Protein AF-A0A0R3UHG2-F1 (afdb_monomer_lite)

InterPro domains:
  IPR033192 Outer dynein arm-docking complex subunit 3 [PTHR46518] (2-337)
  IPR049258 ODAD1, central coiled coil region [PF21773] (57-318)

Secondary structure (DSSP, 8-state):
-HHHHHHHHHHHHHHHHHHHHHHHHHHHHHHHHHHHHHHHHT--SS-HHHHHHHHHHHHHHHHHHHHHHHHHHHHHHHHHHHHHHHHHHHHHHHHHHHHHHHHHHHHHHHHHHHHHHHHHHHHHHHHHHHHHHHHHHHHHHHHHHHHHHHHHHHHHHHHHHHHTS---------------------SSHHHHHHHHHHHHHHHHHH---SHHHHHHHHHHHHHHHHHHHHHHHHHHHHHHHHHHHHHHHHHHHHHHHHHHHHHHHHHHHHHHHHHHHHHHHHHHHHHHHHHHHHHHHHHHHHHHHHHHHHHHHTSTTS-HHHHHHHHHHHTTTTTS-HHHHHHHHHHHHHHHHHHHTT--HHHHHHHHHHHT--

Structure (mmCIF, N/CA/C/O backbone):
data_AF-A0A0R3UHG2-F1
#
_entry.id   AF-A0A0R3UHG2-F1
#
loop_
_atom_site.group_PDB
_atom_site.id
_atom_site.type_symbol
_atom_site.label_atom_id
_atom_site.label_alt_id
_atom_site.label_comp_id
_atom_site.label_asym_id
_atom_site.label_entity_id
_atom_site.label_seq_id
_atom_site.pdbx_PDB_ins_code
_atom_site.Cartn_x
_atom_site.Cartn_y
_atom_site.Cartn_z
_atom_site.occupancy
_atom_site.B_iso_or_equiv
_atom_site.auth_seq_id
_atom_site.auth_comp_id
_atom_site.auth_asym_id
_atom_site.auth_atom_id
_atom_site.pdbx_PDB_model_num
ATOM 1 N N . MET A 1 1 ? -11.718 -67.888 94.967 1.00 55.72 1 MET A N 1
ATOM 2 C CA . MET A 1 1 ? -12.356 -67.115 93.880 1.00 55.72 1 MET A CA 1
ATOM 3 C C . MET A 1 1 ? -13.149 -65.914 94.404 1.00 55.72 1 MET A C 1
ATOM 5 O O . MET A 1 1 ? -13.134 -64.895 93.733 1.00 55.72 1 MET A O 1
ATOM 9 N N . ASP A 1 2 ? -13.743 -65.961 95.603 1.00 63.62 2 ASP A N 1
ATOM 10 C CA . ASP A 1 2 ? -14.631 -64.885 96.098 1.00 63.62 2 ASP A CA 1
ATOM 11 C C . ASP A 1 2 ? -13.966 -63.542 96.453 1.00 63.62 2 ASP A C 1
ATOM 13 O O . ASP A 1 2 ? -14.591 -62.491 96.314 1.00 63.62 2 ASP A O 1
ATOM 17 N N . TYR A 1 3 ? -12.693 -63.532 96.864 1.00 70.12 3 TYR A N 1
ATOM 18 C CA . TYR A 1 3 ? -12.012 -62.285 97.247 1.00 70.12 3 TYR A CA 1
ATOM 19 C C . TYR A 1 3 ? -11.745 -61.358 96.047 1.00 70.12 3 TYR A C 1
ATOM 21 O O . TYR A 1 3 ? -11.903 -60.143 96.143 1.00 70.12 3 TYR A O 1
ATOM 29 N N . ASP A 1 4 ? -11.412 -61.938 94.891 1.00 71.31 4 ASP A N 1
ATOM 30 C CA . ASP A 1 4 ? -11.099 -61.190 93.667 1.00 71.31 4 ASP A CA 1
ATOM 31 C C . ASP A 1 4 ? -12.368 -60.603 93.019 1.00 71.31 4 ASP A C 1
ATOM 33 O O . ASP A 1 4 ? -12.356 -59.503 92.466 1.00 71.31 4 ASP A O 1
ATOM 37 N N . VAL A 1 5 ? -13.502 -61.300 93.166 1.00 75.62 5 VAL A N 1
ATOM 38 C CA . VAL A 1 5 ? -14.825 -60.814 92.740 1.00 75.62 5 VAL A CA 1
ATOM 39 C C . VAL A 1 5 ? -15.291 -59.662 93.633 1.00 75.62 5 VAL A C 1
ATOM 41 O O . VAL A 1 5 ? -15.727 -58.637 93.118 1.00 75.62 5 VAL A O 1
ATOM 44 N N . SER A 1 6 ? -15.134 -59.783 94.956 1.00 78.25 6 SER A N 1
ATOM 45 C CA . SER A 1 6 ? -15.488 -58.719 95.908 1.00 78.25 6 SER A CA 1
ATOM 46 C C . SER A 1 6 ? -14.630 -57.458 95.724 1.00 78.25 6 SER A C 1
ATOM 48 O O . SER A 1 6 ? -15.152 -56.343 95.694 1.00 78.25 6 SER A O 1
ATOM 50 N N . SER A 1 7 ? -13.322 -57.621 95.494 1.00 80.25 7 SER A N 1
ATOM 51 C CA . SER A 1 7 ? -12.416 -56.503 95.199 1.00 80.25 7 SER A CA 1
ATOM 52 C C . SER A 1 7 ? -12.810 -55.764 93.912 1.00 80.25 7 SER A C 1
ATOM 54 O O . SER A 1 7 ? -12.915 -54.535 93.912 1.00 80.25 7 SER A O 1
ATOM 56 N N . LYS A 1 8 ? -13.125 -56.497 92.834 1.00 83.81 8 LYS A N 1
ATOM 57 C CA . LYS A 1 8 ? -13.603 -55.904 91.573 1.00 83.81 8 LYS A CA 1
ATOM 58 C C . LYS A 1 8 ? -14.973 -55.240 91.715 1.00 83.81 8 LYS A C 1
ATOM 60 O O . LYS A 1 8 ? -15.194 -54.194 91.110 1.00 83.81 8 LYS A O 1
ATOM 65 N N . GLN A 1 9 ? -15.867 -55.798 92.531 1.00 85.19 9 GLN A N 1
ATOM 66 C CA . GLN A 1 9 ? -17.183 -55.217 92.807 1.00 85.19 9 GLN A CA 1
ATOM 67 C C . GLN A 1 9 ? -17.065 -53.883 93.559 1.00 85.19 9 GLN A C 1
ATOM 69 O O . GLN A 1 9 ? -17.739 -52.917 93.204 1.00 85.19 9 GLN A O 1
ATOM 74 N N . ASN A 1 10 ? -16.176 -53.806 94.553 1.00 84.62 10 ASN A N 1
ATOM 75 C CA . ASN A 1 10 ? -15.907 -52.565 95.279 1.00 84.62 10 ASN A CA 1
ATOM 76 C C . ASN A 1 10 ? -15.264 -51.514 94.368 1.00 84.62 10 ASN A C 1
ATOM 78 O O . ASN A 1 10 ? -15.760 -50.393 94.306 1.00 84.62 10 ASN A O 1
ATOM 82 N N . ALA A 1 11 ? -14.268 -51.895 93.560 1.00 86.25 11 ALA A N 1
ATOM 83 C CA . ALA A 1 11 ? -13.663 -50.993 92.579 1.00 86.25 11 ALA A CA 1
ATOM 84 C C . ALA A 1 11 ? -14.688 -50.460 91.556 1.00 86.25 11 ALA A C 1
ATOM 86 O O . ALA A 1 11 ? -14.638 -49.295 91.158 1.00 86.25 11 ALA A O 1
ATOM 87 N N . LEU A 1 12 ? -15.649 -51.294 91.145 1.00 88.50 12 LEU A N 1
ATOM 88 C CA . LEU A 1 12 ? -16.723 -50.900 90.236 1.00 88.50 12 LEU A CA 1
ATOM 89 C C . LEU A 1 12 ? -17.733 -49.954 90.903 1.00 88.50 12 LEU A C 1
ATOM 91 O O . LEU A 1 12 ? -18.200 -49.011 90.262 1.00 88.50 12 LEU A O 1
ATOM 95 N N . ASN A 1 13 ? -18.045 -50.159 92.183 1.00 88.75 13 ASN A N 1
ATOM 96 C CA . ASN A 1 13 ? -18.892 -49.247 92.954 1.00 88.75 13 ASN A CA 1
ATOM 97 C C . ASN A 1 13 ? -18.210 -47.891 93.195 1.00 88.75 13 ASN A C 1
ATOM 99 O O . ASN A 1 13 ? -18.860 -46.857 93.036 1.00 88.75 13 ASN A O 1
ATOM 103 N N . ASP A 1 14 ? -16.905 -47.875 93.471 1.00 90.88 14 ASP A N 1
ATOM 104 C CA . ASP A 1 14 ? -16.125 -46.640 93.608 1.00 90.88 14 ASP A CA 1
ATOM 105 C C . ASP A 1 14 ? -16.079 -45.856 92.289 1.00 90.88 14 ASP A C 1
ATOM 107 O O . ASP A 1 14 ? -16.274 -44.637 92.267 1.00 90.88 14 ASP A O 1
ATOM 111 N N . LEU A 1 15 ? -15.906 -46.557 91.161 1.00 89.31 15 LEU A N 1
ATOM 112 C CA . LEU A 1 15 ? -15.985 -45.966 89.823 1.00 89.31 15 LEU A CA 1
ATOM 113 C C . LEU A 1 15 ? -17.373 -45.390 89.525 1.00 89.31 15 LEU A C 1
ATOM 115 O O . LEU A 1 15 ? -17.466 -44.299 88.961 1.00 89.31 15 LEU A O 1
ATOM 119 N N . ARG A 1 16 ? -18.452 -46.080 89.914 1.00 90.62 16 ARG A N 1
ATOM 120 C CA . ARG A 1 16 ? -19.826 -45.570 89.763 1.00 90.62 16 ARG A CA 1
ATOM 121 C C . ARG A 1 16 ? -20.044 -44.302 90.579 1.00 90.62 16 ARG A C 1
ATOM 123 O O . ARG A 1 16 ? -20.484 -43.301 90.023 1.00 90.62 16 ARG A O 1
ATOM 130 N N . HIS A 1 17 ? -19.643 -44.304 91.846 1.00 91.31 17 HIS A N 1
ATOM 131 C CA . HIS A 1 17 ? -19.754 -43.131 92.708 1.00 91.31 17 HIS A CA 1
ATOM 132 C C . HIS A 1 17 ? -18.934 -41.941 92.174 1.00 91.31 17 HIS A C 1
ATOM 134 O O . HIS A 1 17 ? -19.402 -40.800 92.171 1.00 91.31 17 HIS A O 1
ATOM 140 N N . LEU A 1 18 ? -17.728 -42.194 91.651 1.00 92.50 18 LEU A N 1
ATOM 141 C CA . LEU A 1 18 ? -16.905 -41.158 91.026 1.00 92.50 18 LEU A CA 1
ATOM 142 C C . LEU A 1 18 ? -17.557 -40.593 89.756 1.00 92.50 18 LEU A C 1
ATOM 144 O O . LEU A 1 18 ? -17.515 -39.380 89.533 1.00 92.50 18 LEU A O 1
ATOM 148 N N . THR A 1 19 ? -18.163 -41.450 88.934 1.00 90.88 19 THR A N 1
ATOM 149 C CA . THR A 1 19 ? -18.920 -41.036 87.745 1.00 90.88 19 THR A CA 1
ATOM 150 C C . THR A 1 19 ? -20.129 -40.188 88.130 1.00 90.88 19 THR A C 1
ATOM 152 O O . THR A 1 19 ? -20.309 -39.117 87.555 1.00 90.88 19 THR A O 1
ATOM 155 N N . ASP A 1 20 ? -20.884 -40.573 89.157 1.00 93.69 20 ASP A N 1
ATOM 156 C CA . ASP A 1 20 ? -22.046 -39.814 89.631 1.00 93.69 20 ASP A CA 1
ATOM 157 C C . ASP A 1 20 ? -21.656 -38.424 90.152 1.00 93.69 20 ASP A C 1
ATOM 159 O O . ASP A 1 20 ? -22.327 -37.429 89.867 1.00 93.69 20 ASP A O 1
ATOM 163 N N . ILE A 1 21 ? -20.529 -38.316 90.865 1.00 93.88 21 ILE A N 1
ATOM 164 C CA . ILE A 1 21 ? -19.989 -37.017 91.294 1.00 93.88 21 ILE A CA 1
ATOM 165 C C . ILE A 1 21 ? -19.600 -36.162 90.084 1.00 93.88 21 ILE A C 1
ATOM 167 O O . ILE A 1 21 ? -19.868 -34.958 90.067 1.00 93.88 21 ILE A O 1
ATOM 171 N N . LYS A 1 22 ? -18.956 -36.756 89.074 1.00 92.25 22 LYS A N 1
ATOM 172 C CA . LYS A 1 22 ? -18.565 -36.033 87.856 1.00 92.25 22 LYS A CA 1
ATOM 173 C C . LYS A 1 22 ? -19.784 -35.561 87.066 1.00 92.25 22 LYS A C 1
ATOM 175 O O . LYS A 1 22 ? -19.780 -34.419 86.620 1.00 92.25 22 LYS A O 1
ATOM 180 N N . LEU A 1 23 ? -20.828 -36.381 86.959 1.00 92.56 23 LEU A N 1
ATOM 181 C CA . LEU A 1 23 ? -22.081 -36.017 86.295 1.00 92.56 23 LEU A CA 1
ATOM 182 C C . LEU A 1 23 ? -22.788 -34.860 87.006 1.00 92.56 23 LEU A C 1
ATOM 184 O O . LEU A 1 23 ? -23.201 -33.909 86.347 1.00 92.56 23 LEU A O 1
ATOM 188 N N . LYS A 1 24 ? -22.847 -34.875 88.344 1.00 93.00 24 LYS A N 1
ATOM 189 C CA . LYS A 1 24 ? -23.394 -33.748 89.121 1.00 93.00 24 LYS A CA 1
ATOM 190 C C . LYS A 1 24 ? -22.609 -32.456 88.893 1.00 93.00 24 LYS A C 1
ATOM 192 O O . LYS A 1 24 ? -23.202 -31.419 88.619 1.00 93.00 24 LYS A O 1
ATOM 197 N N . LYS A 1 25 ? -21.273 -32.520 88.925 1.00 93.56 25 LYS A N 1
ATOM 198 C CA . LYS A 1 25 ? -20.421 -31.352 88.639 1.00 93.56 25 LYS A CA 1
ATOM 199 C C . LYS A 1 25 ? -20.607 -30.825 87.216 1.00 93.56 25 LYS A C 1
ATOM 201 O O . LYS A 1 25 ? -20.550 -29.617 87.010 1.00 93.56 25 LYS A O 1
ATOM 206 N N . LEU A 1 26 ? -20.810 -31.712 86.245 1.00 92.94 26 LEU A N 1
ATOM 207 C CA . LEU A 1 26 ? -21.037 -31.336 84.852 1.00 92.94 26 LEU A CA 1
ATOM 208 C C . LEU A 1 26 ? -22.383 -30.613 84.702 1.00 92.94 26 LEU A C 1
ATOM 210 O O . LEU A 1 26 ? -22.419 -29.529 84.125 1.00 92.94 26 LEU A O 1
ATOM 214 N N . ALA A 1 27 ? -23.444 -31.133 85.325 1.00 93.62 27 ALA A N 1
ATOM 215 C CA . ALA A 1 27 ? -24.754 -30.483 85.354 1.00 93.62 27 ALA A CA 1
ATOM 216 C C . ALA A 1 27 ? -24.703 -29.080 85.996 1.00 93.62 27 ALA A C 1
ATOM 218 O O . ALA A 1 27 ? -25.261 -28.130 85.445 1.00 93.62 27 ALA A O 1
ATOM 219 N N . ASP A 1 28 ? -23.971 -28.916 87.103 1.00 93.94 28 ASP A N 1
ATOM 220 C CA . ASP A 1 28 ? -23.788 -27.610 87.755 1.00 93.94 28 ASP A CA 1
ATOM 221 C C . ASP A 1 28 ? -23.055 -26.602 86.852 1.00 93.94 28 ASP A C 1
ATOM 223 O O . ASP A 1 28 ? -23.377 -25.410 86.832 1.00 93.94 28 ASP A O 1
ATOM 227 N N . VAL A 1 29 ? -22.044 -27.056 86.103 1.00 93.06 29 VAL A N 1
ATOM 228 C CA . VAL A 1 29 ? -21.303 -26.207 85.157 1.00 93.06 29 VAL A CA 1
ATOM 229 C C . VAL A 1 29 ? -22.188 -25.816 83.976 1.00 93.06 29 VAL A C 1
ATOM 231 O O . VAL A 1 29 ? -22.225 -24.643 83.610 1.00 93.06 29 VAL A O 1
ATOM 234 N N . GLU A 1 30 ? -22.954 -26.751 83.420 1.00 92.31 30 GLU A N 1
ATOM 235 C CA . GLU A 1 30 ? -23.905 -26.461 82.344 1.00 92.31 30 GLU A CA 1
ATOM 236 C C . GLU A 1 30 ? -24.997 -25.479 82.773 1.00 92.31 30 GLU A C 1
ATOM 238 O O . GLU A 1 30 ? -25.399 -24.620 81.985 1.00 92.31 30 GLU A O 1
ATOM 243 N N . GLN A 1 31 ? -25.468 -25.567 84.020 1.00 91.94 31 GLN A N 1
ATOM 244 C CA . GLN A 1 31 ? -26.430 -24.616 84.567 1.00 91.94 31 GLN A CA 1
ATOM 245 C C . GLN A 1 31 ? -25.819 -23.216 84.702 1.00 91.94 31 GLN A C 1
ATOM 247 O O . GLN A 1 31 ? -26.466 -22.229 84.357 1.00 91.94 31 GLN A O 1
ATOM 252 N N . LYS A 1 32 ? -24.559 -23.113 85.146 1.00 90.62 32 LYS A N 1
ATOM 253 C CA . LYS A 1 32 ? -23.839 -21.830 85.214 1.00 90.62 32 LYS A CA 1
ATOM 254 C C . LYS A 1 32 ? -23.616 -21.226 83.829 1.00 90.62 32 LYS A C 1
ATOM 256 O O . LYS A 1 32 ? -23.806 -20.026 83.667 1.00 90.62 32 LYS A O 1
ATOM 261 N N . ILE A 1 33 ? -23.262 -22.042 82.834 1.00 86.56 33 ILE A N 1
ATOM 262 C CA . ILE A 1 33 ? -23.102 -21.591 81.444 1.00 86.56 33 ILE A CA 1
ATOM 263 C C . ILE A 1 33 ? -24.433 -21.071 80.897 1.00 86.56 33 ILE A C 1
ATOM 265 O O . ILE A 1 33 ? -24.464 -19.981 80.330 1.00 86.56 33 ILE A O 1
ATOM 269 N N . ARG A 1 34 ? -25.537 -21.798 81.115 1.00 86.81 34 ARG A N 1
ATOM 270 C CA . ARG A 1 34 ? -26.880 -21.339 80.726 1.00 86.81 34 ARG A CA 1
ATOM 271 C C . ARG A 1 34 ? -27.254 -20.025 81.405 1.00 86.81 34 ARG A C 1
ATOM 273 O O . ARG A 1 34 ? -27.614 -19.083 80.717 1.00 86.81 34 ARG A O 1
ATOM 280 N N . ALA A 1 35 ? -27.039 -19.905 82.713 1.00 84.62 35 ALA A N 1
ATOM 281 C CA . ALA A 1 35 ? -27.322 -18.670 83.442 1.00 84.62 35 ALA A CA 1
ATOM 282 C C . ALA A 1 35 ? -26.492 -17.466 82.955 1.00 84.62 35 ALA A C 1
ATOM 284 O O . ALA A 1 35 ? -26.979 -16.339 82.975 1.00 84.62 35 ALA A O 1
ATOM 285 N N . VAL A 1 36 ? -25.241 -17.674 82.527 1.00 81.75 36 VAL A N 1
ATOM 286 C CA . VAL A 1 36 ? -24.414 -16.611 81.927 1.00 81.75 36 VAL A CA 1
ATOM 287 C C . VAL A 1 36 ? -24.909 -16.255 80.527 1.00 81.75 36 VAL A C 1
ATOM 289 O O . VAL A 1 36 ? -24.967 -15.075 80.193 1.00 81.75 36 VAL A O 1
ATOM 292 N N . LYS A 1 37 ? -25.301 -17.250 79.731 1.00 79.88 37 LYS A N 1
ATOM 293 C CA . LYS A 1 37 ? -25.822 -17.043 78.380 1.00 79.88 37 LYS A CA 1
ATOM 294 C C . LYS A 1 37 ? -27.156 -16.294 78.393 1.00 79.88 37 LYS A C 1
ATOM 296 O O . LYS A 1 37 ? -27.274 -15.285 77.714 1.00 79.88 37 LYS A O 1
ATOM 301 N N . ASP A 1 38 ? -28.078 -16.675 79.273 1.00 78.06 38 ASP A N 1
ATOM 302 C CA . ASP A 1 38 ? -29.357 -15.979 79.461 1.00 78.06 38 ASP A CA 1
ATOM 303 C C . ASP A 1 38 ? -29.152 -14.535 79.960 1.00 78.06 38 ASP A C 1
ATOM 305 O O . ASP A 1 38 ? -29.891 -13.623 79.590 1.00 78.06 38 ASP A O 1
ATOM 309 N N . ARG A 1 39 ? -28.105 -14.293 80.765 1.00 72.00 39 ARG A N 1
ATOM 310 C CA . ARG A 1 39 ? -27.694 -12.935 81.159 1.00 72.00 39 ARG A CA 1
ATOM 311 C C . ARG A 1 39 ? -27.066 -12.141 80.015 1.00 72.00 39 ARG A C 1
ATOM 313 O O . ARG A 1 39 ? -27.173 -10.925 80.038 1.00 72.00 39 ARG A O 1
ATOM 320 N N . MET A 1 40 ? -26.397 -12.772 79.054 1.00 66.19 40 MET A N 1
ATOM 321 C CA . MET A 1 40 ? -25.847 -12.080 77.881 1.00 66.19 40 MET A CA 1
ATOM 322 C C . MET A 1 40 ? -26.926 -11.777 76.841 1.00 66.19 40 MET A C 1
ATOM 324 O O . MET A 1 40 ? -26.945 -10.679 76.296 1.00 66.19 40 MET A O 1
ATOM 328 N N . ASP A 1 41 ? -27.842 -12.716 76.611 1.00 66.06 41 ASP A N 1
ATOM 329 C CA . ASP A 1 41 ? -28.903 -12.590 75.609 1.00 66.06 41 ASP A CA 1
ATOM 330 C C . ASP A 1 41 ? -30.029 -11.634 76.068 1.00 66.06 41 ASP A C 1
ATOM 332 O O . ASP A 1 41 ? -30.750 -11.076 75.243 1.00 66.06 41 ASP A O 1
ATOM 336 N N . GLY A 1 42 ? -30.166 -11.394 77.382 1.00 57.25 42 GLY A N 1
ATOM 337 C CA . GLY A 1 42 ? -31.178 -10.504 77.972 1.00 57.25 42 GLY A CA 1
ATOM 338 C C . GLY A 1 42 ? -30.841 -9.005 77.998 1.00 57.25 42 GLY A C 1
ATOM 339 O O . GLY A 1 42 ? -31.716 -8.200 78.317 1.00 57.25 42 GLY A O 1
ATOM 340 N N . TYR A 1 43 ? -29.610 -8.603 77.664 1.00 57.44 43 TYR A N 1
ATOM 341 C CA . TYR A 1 43 ? -29.211 -7.194 77.588 1.00 57.44 43 TYR A CA 1
ATOM 342 C C . TYR A 1 43 ? -28.898 -6.819 76.139 1.00 57.44 43 TYR A C 1
ATOM 344 O O . TYR A 1 43 ? -27.842 -7.157 75.608 1.00 57.44 43 TYR A O 1
ATOM 352 N N . SER A 1 44 ? -29.784 -6.043 75.505 1.00 58.75 44 SER A N 1
ATOM 353 C CA . SER A 1 44 ? -29.371 -5.229 74.360 1.00 58.75 44 SER A CA 1
ATOM 354 C C . SER A 1 44 ? -28.289 -4.278 74.869 1.00 58.75 44 SER A C 1
ATOM 356 O O . SER A 1 44 ? -28.588 -3.353 75.619 1.00 58.75 44 SER A O 1
ATOM 358 N N . PHE A 1 45 ? -27.028 -4.539 74.516 1.00 60.97 45 PHE A N 1
ATOM 359 C CA . PHE A 1 45 ? -25.857 -3.766 74.958 1.00 60.97 45 PHE A CA 1
ATOM 360 C C . PHE A 1 45 ? -25.941 -2.270 74.616 1.00 60.97 45 PHE A C 1
ATOM 362 O O . PHE A 1 45 ? -25.175 -1.480 75.160 1.00 60.97 45 PHE A O 1
ATOM 369 N N . PHE A 1 46 ? -26.871 -1.897 73.734 1.00 66.31 46 PHE A N 1
ATOM 370 C CA . PHE A 1 46 ? -27.081 -0.542 73.258 1.00 66.31 46 PHE A CA 1
ATOM 371 C C . PHE A 1 46 ? -28.521 -0.084 73.484 1.00 66.31 46 PHE A C 1
ATOM 373 O O . PHE A 1 46 ? -29.484 -0.829 73.257 1.00 66.31 46 PHE A O 1
ATOM 380 N N . SER A 1 47 ? -28.653 1.173 73.898 1.00 79.56 47 SER A N 1
ATOM 381 C CA . SER A 1 47 ? -29.910 1.918 73.921 1.00 79.56 47 SER A CA 1
ATOM 382 C C . SER A 1 47 ? -30.472 2.076 72.497 1.00 79.56 47 SER A C 1
ATOM 384 O O . SER A 1 47 ? -29.696 2.190 71.547 1.00 79.56 47 SER A O 1
ATOM 386 N N . PRO A 1 48 ? -31.803 2.174 72.307 1.00 79.75 48 PRO A N 1
ATOM 387 C CA . PRO A 1 48 ? -32.404 2.444 70.997 1.00 79.75 48 PRO A CA 1
ATOM 388 C C . PRO A 1 48 ? -31.792 3.659 70.277 1.00 79.75 48 PRO A C 1
ATOM 390 O O . PRO A 1 48 ? -31.551 3.608 69.075 1.00 79.75 48 PRO A O 1
ATOM 393 N N . LYS A 1 49 ? -31.447 4.719 71.026 1.00 82.44 49 LYS A N 1
ATOM 394 C CA . LYS A 1 49 ? -30.759 5.904 70.482 1.00 82.44 49 LYS A CA 1
ATOM 395 C C . LYS A 1 49 ? -29.338 5.606 70.000 1.00 82.44 49 LYS A C 1
ATOM 397 O O . LYS A 1 49 ? -28.895 6.183 69.016 1.00 82.44 49 LYS A O 1
ATOM 402 N N . GLU A 1 50 ? -28.612 4.730 70.686 1.00 85.31 50 GLU A N 1
ATOM 403 C CA . GLU A 1 50 ? -27.257 4.334 70.281 1.00 85.31 50 GLU A CA 1
ATOM 404 C C . GLU A 1 50 ? -27.299 3.476 69.012 1.00 85.31 50 GLU A C 1
ATOM 406 O O . GLU A 1 50 ? -26.444 3.629 68.142 1.00 85.31 50 GLU A O 1
ATOM 411 N N . LEU A 1 51 ? -28.337 2.647 68.857 1.00 84.69 51 LEU A N 1
ATOM 412 C CA . LEU A 1 51 ? -28.571 1.878 67.636 1.00 84.69 51 LEU A CA 1
ATOM 413 C C . LEU A 1 51 ? -28.875 2.790 66.434 1.00 84.69 51 LEU A C 1
ATOM 415 O O . LEU A 1 51 ? -28.323 2.573 65.356 1.00 84.69 51 LEU A O 1
ATOM 419 N N . GLU A 1 52 ? -29.695 3.831 66.614 1.00 89.00 52 GLU A N 1
ATOM 420 C CA . GLU A 1 52 ? -29.965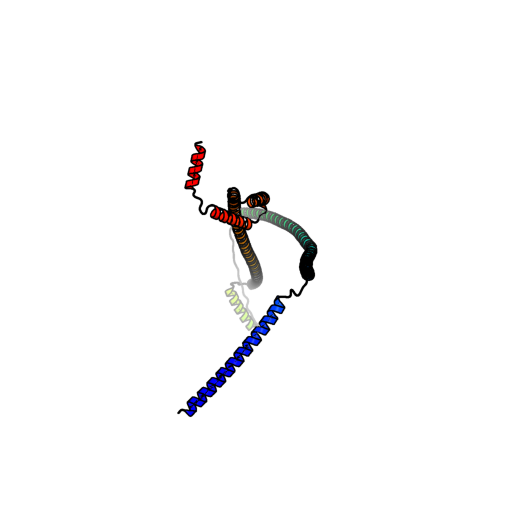 4.840 65.575 1.00 89.00 52 GLU A CA 1
ATOM 421 C C . GLU A 1 52 ? -28.693 5.594 65.165 1.00 89.00 52 GLU A C 1
ATOM 423 O O . GLU A 1 52 ? -28.416 5.747 63.974 1.00 89.00 52 GLU A O 1
ATOM 428 N N . VAL A 1 53 ? -27.877 6.015 66.137 1.00 90.50 53 VAL A N 1
ATOM 429 C CA . VAL A 1 53 ? -26.590 6.677 65.870 1.00 90.50 53 VAL A CA 1
ATOM 430 C C . VAL A 1 53 ? -25.637 5.737 65.128 1.00 90.50 53 VAL A C 1
ATOM 432 O O . VAL A 1 53 ? -24.999 6.155 64.164 1.00 90.50 53 VAL A O 1
ATOM 435 N N . MET A 1 54 ? -25.568 4.461 65.512 1.00 89.56 54 MET A N 1
ATOM 436 C CA . MET A 1 54 ? -24.728 3.466 64.840 1.00 89.56 54 MET A CA 1
ATOM 437 C C . MET A 1 54 ? -25.174 3.220 63.392 1.00 89.56 54 MET A C 1
ATOM 439 O O . MET A 1 54 ? -24.341 3.137 62.488 1.00 89.56 54 MET A O 1
ATOM 443 N N . GLN A 1 55 ? -26.484 3.141 63.147 1.00 91.81 55 GLN A N 1
ATOM 444 C CA . GLN A 1 55 ? -27.034 3.036 61.794 1.00 91.81 55 GLN A CA 1
ATOM 445 C C . GLN A 1 55 ? -26.717 4.286 60.968 1.00 91.81 55 GLN A C 1
ATOM 447 O O . GLN A 1 55 ? -26.294 4.164 59.818 1.00 91.81 55 GLN A O 1
ATOM 452 N N . PHE A 1 56 ? -26.851 5.475 61.558 1.00 94.94 56 PHE A N 1
ATOM 453 C CA . PHE A 1 56 ? -26.521 6.732 60.895 1.00 94.94 56 PHE A CA 1
ATOM 454 C C . PHE A 1 56 ? -25.033 6.812 60.524 1.00 94.94 56 PHE A C 1
ATOM 456 O O . PHE A 1 56 ? -24.713 7.096 59.368 1.00 94.94 56 PHE A O 1
ATOM 463 N N . ILE A 1 57 ? -24.128 6.465 61.445 1.00 95.00 57 ILE A N 1
ATOM 464 C CA . ILE A 1 57 ? -22.682 6.383 61.179 1.00 95.00 57 ILE A CA 1
ATOM 465 C C . ILE A 1 57 ? -22.413 5.423 60.019 1.00 95.00 57 ILE A C 1
ATOM 467 O O . ILE A 1 57 ? -21.775 5.816 59.046 1.00 95.00 57 ILE A O 1
ATOM 471 N N . ARG A 1 58 ? -23.000 4.220 60.039 1.00 96.38 58 ARG A N 1
ATOM 472 C CA . ARG A 1 58 ? -22.834 3.242 58.956 1.00 96.38 58 ARG A CA 1
ATOM 473 C C . ARG A 1 58 ? -23.326 3.766 57.604 1.00 96.38 58 ARG A C 1
ATOM 475 O O . ARG A 1 58 ? -22.724 3.487 56.569 1.00 96.38 58 ARG A O 1
ATOM 482 N N . THR A 1 59 ? -24.426 4.522 57.577 1.00 96.75 59 THR A N 1
ATOM 483 C CA . THR A 1 59 ? -24.896 5.148 56.329 1.00 96.75 59 THR A CA 1
ATOM 484 C C . THR A 1 59 ? -23.956 6.244 55.836 1.00 96.75 59 THR A C 1
ATOM 486 O O . THR A 1 59 ? -23.719 6.330 54.631 1.00 96.75 59 THR A O 1
ATOM 489 N N . LEU A 1 60 ? -23.393 7.051 56.741 1.00 97.69 60 LEU A N 1
ATOM 490 C CA . LEU A 1 60 ? -22.411 8.075 56.394 1.00 97.69 60 LEU A CA 1
ATOM 491 C C . LEU A 1 60 ? -21.110 7.459 55.876 1.00 97.69 60 LEU A C 1
ATOM 493 O O . LEU A 1 60 ? -20.608 7.920 54.856 1.00 97.69 60 LEU A O 1
ATOM 497 N N . GLU A 1 61 ? -20.614 6.397 56.510 1.00 97.06 61 GLU A N 1
ATOM 498 C CA . GLU A 1 61 ? -19.438 5.641 56.061 1.00 97.06 61 GLU A CA 1
ATOM 499 C C . GLU A 1 61 ? -19.653 5.077 54.652 1.00 97.06 61 GLU A C 1
ATOM 501 O O . GLU A 1 61 ? -18.879 5.369 53.745 1.00 97.06 61 GLU A O 1
ATOM 506 N N . ASN A 1 62 ? -20.780 4.397 54.414 1.00 97.56 62 ASN A N 1
ATOM 507 C CA . ASN A 1 62 ? -21.123 3.888 53.083 1.00 97.56 62 ASN A CA 1
ATOM 508 C C . ASN A 1 62 ? -21.215 5.002 52.025 1.00 97.56 62 ASN A C 1
ATOM 510 O O . ASN A 1 62 ? -20.884 4.794 50.856 1.00 97.56 62 ASN A O 1
ATOM 514 N N . ASN A 1 63 ? -21.720 6.178 52.403 1.00 98.12 63 ASN A N 1
ATOM 515 C CA . ASN A 1 63 ? -21.810 7.320 51.498 1.00 98.12 63 ASN A CA 1
ATOM 516 C C . ASN A 1 63 ? -20.432 7.924 51.210 1.00 98.12 63 ASN A C 1
ATOM 518 O O . ASN A 1 63 ? -20.169 8.298 50.065 1.00 98.12 63 ASN A O 1
ATOM 522 N N . LEU A 1 64 ? -19.556 7.984 52.213 1.00 98.00 64 LEU A N 1
ATOM 523 C CA . LEU A 1 64 ? -18.179 8.440 52.069 1.00 98.00 64 LEU A CA 1
ATOM 524 C C . LEU A 1 64 ? -17.380 7.497 51.165 1.00 98.00 64 LEU A C 1
ATOM 526 O O . LEU A 1 64 ? -16.720 7.964 50.240 1.00 98.00 64 LEU A O 1
ATOM 530 N N . ASP A 1 65 ? -17.510 6.185 51.352 1.00 98.06 65 ASP A N 1
ATOM 531 C CA . ASP A 1 65 ? -16.856 5.184 50.506 1.00 98.06 65 ASP A CA 1
ATOM 532 C C . ASP A 1 65 ? -17.314 5.296 49.051 1.00 98.06 65 ASP A C 1
ATOM 534 O O . ASP A 1 65 ? -16.491 5.332 48.136 1.00 98.06 65 ASP A O 1
ATOM 538 N N . LYS A 1 66 ? -18.623 5.461 48.815 1.00 98.31 66 LYS A N 1
ATOM 539 C CA . LYS A 1 66 ? -19.157 5.713 47.467 1.00 98.31 66 LYS A CA 1
ATOM 540 C C . LYS A 1 66 ? -18.613 7.005 46.860 1.00 98.31 66 LYS A C 1
ATOM 542 O O . LYS A 1 66 ? -18.337 7.038 45.662 1.00 98.31 66 LYS A O 1
ATOM 547 N N . ALA A 1 67 ? -18.490 8.074 47.647 1.00 98.25 67 ALA A N 1
ATOM 548 C CA . ALA A 1 67 ? -17.920 9.334 47.176 1.00 98.25 67 ALA A CA 1
ATOM 549 C C . ALA A 1 67 ? -16.433 9.176 46.823 1.00 98.25 67 ALA A C 1
ATOM 551 O O . ALA A 1 67 ? -16.009 9.638 45.765 1.00 98.25 67 ALA A O 1
ATOM 552 N N . ASN A 1 68 ? -15.672 8.453 47.647 1.00 97.88 68 ASN A N 1
ATOM 553 C CA . ASN A 1 68 ? -14.266 8.145 47.397 1.00 97.88 68 ASN A CA 1
ATOM 554 C C . ASN A 1 68 ? -14.087 7.286 46.141 1.00 97.88 68 ASN A C 1
ATOM 556 O O . ASN A 1 68 ? -13.255 7.622 45.304 1.00 97.88 68 ASN A O 1
ATOM 560 N N . MET A 1 69 ? -14.899 6.239 45.953 1.00 97.81 69 MET A N 1
ATOM 561 C CA . MET A 1 69 ? -14.877 5.421 44.733 1.00 97.81 69 MET A CA 1
ATOM 562 C C . MET A 1 69 ? -15.175 6.252 43.479 1.00 97.81 69 MET A C 1
ATOM 564 O O . MET A 1 69 ? -14.490 6.122 42.469 1.00 97.81 69 MET A O 1
ATOM 568 N N . LYS A 1 70 ? -16.159 7.158 43.542 1.00 98.38 70 LYS A N 1
ATOM 569 C CA . LYS A 1 70 ? -16.458 8.065 42.423 1.00 98.38 70 LYS A CA 1
ATOM 570 C C . LYS A 1 70 ? -15.314 9.041 42.148 1.00 98.38 70 LYS A C 1
ATOM 572 O O . LYS A 1 70 ? -15.041 9.342 40.991 1.00 98.38 70 LYS A O 1
ATOM 577 N N . ALA A 1 71 ? -14.651 9.542 43.190 1.00 98.19 71 ALA A N 1
ATOM 578 C CA . ALA A 1 71 ? -13.520 10.451 43.046 1.00 98.19 71 ALA A CA 1
ATOM 579 C C . ALA A 1 71 ? -12.307 9.755 42.409 1.00 98.19 71 ALA A C 1
ATOM 581 O O . ALA A 1 71 ? -11.683 10.318 41.510 1.00 98.19 71 ALA A O 1
ATOM 582 N N . THR A 1 72 ? -11.992 8.522 42.819 1.00 97.81 72 THR A N 1
ATOM 583 C CA . THR A 1 72 ? -10.893 7.749 42.221 1.00 97.81 72 THR A CA 1
ATOM 584 C C . THR A 1 72 ? -11.187 7.366 40.775 1.00 97.81 72 THR A C 1
ATOM 586 O O . THR A 1 72 ? -10.302 7.475 39.927 1.00 97.81 72 THR A O 1
ATOM 589 N N . GLU A 1 73 ? -12.428 6.993 40.458 1.00 98.00 73 GLU A N 1
ATOM 590 C CA . GLU A 1 73 ? -12.852 6.729 39.083 1.00 98.00 73 GLU A CA 1
ATOM 591 C C . GLU A 1 73 ? -12.776 7.993 38.215 1.00 98.00 73 GLU A C 1
ATOM 593 O O . GLU A 1 73 ? -12.221 7.951 37.118 1.00 98.00 73 GLU A O 1
ATOM 598 N N . ALA A 1 74 ? -13.232 9.142 38.725 1.00 98.38 74 ALA A N 1
ATOM 599 C CA . ALA A 1 74 ? -13.120 10.420 38.024 1.00 98.38 74 ALA A CA 1
ATOM 600 C C . ALA A 1 74 ? -11.657 10.802 37.739 1.00 98.38 74 ALA A C 1
ATOM 602 O O . ALA A 1 74 ? -11.353 11.279 36.645 1.00 98.38 74 ALA A O 1
ATOM 603 N N . LEU A 1 75 ? -10.740 10.547 38.680 1.00 97.94 75 LEU A N 1
ATOM 604 C CA . LEU A 1 75 ? -9.302 10.727 38.457 1.00 97.94 75 LEU A CA 1
ATOM 605 C C . LEU A 1 75 ? -8.769 9.773 37.385 1.00 97.94 75 LEU A C 1
ATOM 607 O O . LEU A 1 75 ? -8.019 10.199 36.510 1.00 97.94 75 LEU A O 1
ATOM 611 N N . HIS A 1 76 ? -9.171 8.500 37.412 1.00 98.25 76 HIS A N 1
ATOM 612 C CA . HIS A 1 76 ? -8.741 7.526 36.410 1.00 98.25 76 HIS A CA 1
ATOM 613 C C . HIS A 1 76 ? -9.210 7.908 34.999 1.00 98.25 76 HIS A C 1
ATOM 615 O O . HIS A 1 76 ? -8.415 7.906 34.057 1.00 98.25 76 HIS A O 1
ATOM 621 N N . VAL A 1 77 ? -10.475 8.314 34.868 1.00 98.31 77 VAL A N 1
ATOM 622 C CA . VAL A 1 77 ? -11.045 8.841 33.623 1.00 98.31 77 VAL A CA 1
ATOM 623 C C . VAL A 1 77 ? -10.316 10.120 33.191 1.00 98.31 77 VAL A C 1
ATOM 625 O O . VAL A 1 77 ? -9.985 10.266 32.016 1.00 98.31 77 VAL A O 1
ATOM 628 N N . GLY A 1 78 ? -10.000 11.017 34.130 1.00 98.31 78 GLY A N 1
ATOM 629 C CA . GLY A 1 78 ? -9.215 12.227 33.875 1.00 98.31 78 GLY A CA 1
ATOM 630 C C . GLY A 1 78 ? -7.836 11.923 33.286 1.00 98.31 78 GLY A C 1
ATOM 631 O O . GLY A 1 78 ? -7.499 12.439 32.220 1.00 98.31 78 GLY A O 1
ATOM 632 N N . HIS A 1 79 ? -7.081 11.017 33.909 1.00 98.44 79 HIS A N 1
ATOM 633 C CA . HIS A 1 79 ? -5.778 10.580 33.402 1.00 98.44 79 HIS A CA 1
ATOM 634 C C . HIS A 1 79 ? -5.880 9.929 32.016 1.00 98.44 79 HIS A C 1
ATOM 636 O O . HIS A 1 79 ? -5.020 10.152 31.163 1.00 98.44 79 HIS A O 1
ATOM 642 N N . ALA A 1 80 ? -6.938 9.154 31.755 1.00 98.25 80 ALA A N 1
ATOM 643 C CA . ALA A 1 80 ? -7.169 8.575 30.434 1.00 98.25 80 ALA A CA 1
ATOM 644 C C . ALA A 1 80 ? -7.380 9.664 29.366 1.00 98.25 80 ALA A C 1
ATOM 646 O O . ALA A 1 80 ? -6.783 9.598 28.290 1.00 98.25 80 ALA A O 1
ATOM 647 N N . TYR A 1 81 ? -8.170 10.701 29.665 1.00 98.56 81 TYR A N 1
ATOM 648 C CA . TYR A 1 81 ? -8.362 11.831 28.752 1.00 98.56 81 TYR A CA 1
ATOM 649 C C . TYR A 1 81 ? -7.093 12.662 28.550 1.00 98.56 81 TYR A C 1
ATOM 651 O O . TYR A 1 81 ? -6.835 13.101 27.426 1.00 98.56 81 TYR A O 1
ATOM 659 N N . GLU A 1 82 ? -6.284 12.863 29.589 1.00 98.44 82 GLU A N 1
ATOM 660 C CA . GLU A 1 82 ? -4.984 13.527 29.457 1.00 98.44 82 GLU A CA 1
ATOM 661 C C . GLU A 1 82 ? -4.039 12.738 28.548 1.00 98.44 82 GLU A C 1
ATOM 663 O O . GLU A 1 82 ? -3.490 13.307 27.604 1.00 98.44 82 GLU A O 1
ATOM 668 N N . ALA A 1 83 ? -3.946 11.418 28.729 1.00 98.25 83 ALA A N 1
ATOM 669 C CA . ALA A 1 83 ? -3.141 10.558 27.866 1.00 98.25 83 ALA A CA 1
ATOM 670 C C . ALA A 1 83 ? -3.603 10.609 26.397 1.00 98.25 83 ALA A C 1
ATOM 672 O O . ALA A 1 83 ? -2.778 10.705 25.483 1.00 98.25 83 ALA A O 1
ATOM 673 N N . ILE A 1 84 ? -4.920 10.594 26.151 1.00 98.19 84 ILE A N 1
ATOM 674 C CA . ILE A 1 84 ? -5.483 10.747 24.799 1.00 98.19 84 ILE A CA 1
ATOM 675 C C . ILE A 1 84 ? -5.106 12.113 24.215 1.00 98.19 84 ILE A C 1
ATOM 677 O O . ILE A 1 84 ? -4.647 12.197 23.076 1.00 98.19 84 ILE A O 1
ATOM 681 N N . LYS A 1 85 ? -5.267 13.189 24.987 1.00 98.44 85 LYS A N 1
ATOM 682 C CA . LYS A 1 85 ? -4.942 14.555 24.561 1.00 98.44 85 LYS A CA 1
ATOM 683 C C . LYS A 1 85 ? -3.465 14.705 24.206 1.00 98.44 85 LYS A C 1
ATOM 685 O O . LYS A 1 85 ? -3.151 15.336 23.196 1.00 98.44 85 LYS A O 1
ATOM 690 N N . ASP A 1 86 ? -2.569 14.141 25.005 1.00 98.12 86 ASP A N 1
ATOM 691 C CA . ASP A 1 86 ? -1.131 14.222 24.759 1.00 98.12 86 ASP A CA 1
ATOM 692 C C . ASP A 1 86 ? -0.726 13.421 23.524 1.00 98.12 86 ASP A C 1
ATOM 694 O O . ASP A 1 86 ? 0.037 13.923 22.695 1.00 98.12 86 ASP A O 1
ATOM 698 N N . LYS A 1 87 ? -1.327 12.242 23.316 1.00 97.75 87 LYS A N 1
ATOM 699 C CA . LYS A 1 87 ? -1.149 11.475 22.079 1.00 97.75 87 LYS A CA 1
ATOM 700 C C . LYS A 1 87 ? -1.603 12.267 20.852 1.00 97.75 87 LYS A C 1
ATOM 702 O O . LYS A 1 87 ? -0.840 12.396 19.900 1.00 97.75 87 LYS A O 1
ATOM 707 N N . LEU A 1 88 ? -2.792 12.870 20.896 1.00 97.69 88 LEU A N 1
ATOM 708 C CA . LEU A 1 88 ? -3.315 13.687 19.794 1.00 97.69 88 LEU A CA 1
ATOM 709 C C . LEU A 1 88 ? -2.440 14.917 19.512 1.00 97.69 88 LEU A C 1
ATOM 711 O O . LEU A 1 88 ? -2.246 15.296 18.357 1.00 97.69 88 LEU A O 1
ATOM 715 N N . LYS A 1 89 ? -1.880 15.549 20.550 1.00 97.12 89 LYS A N 1
ATOM 716 C CA . LYS A 1 89 ? -0.923 16.652 20.381 1.00 97.12 89 LYS A CA 1
ATOM 717 C C . LYS A 1 89 ? 0.383 16.187 19.738 1.00 97.12 89 LYS A C 1
ATOM 719 O O . LYS A 1 89 ? 0.899 16.897 18.876 1.00 97.12 89 LYS A O 1
ATOM 724 N N . GLY A 1 90 ? 0.894 15.024 20.142 1.00 96.00 90 GLY A N 1
ATOM 725 C CA . GLY A 1 90 ? 2.070 14.403 19.535 1.00 96.00 90 GLY A CA 1
ATOM 726 C C . GLY A 1 90 ? 1.838 14.043 18.069 1.00 96.00 90 GLY A C 1
ATOM 727 O O . GLY A 1 90 ? 2.651 14.372 17.217 1.00 96.00 90 GLY A O 1
ATOM 728 N N . GLU A 1 91 ? 0.691 13.455 17.734 1.00 96.31 91 GLU A N 1
ATOM 729 C CA . GLU A 1 91 ? 0.334 13.149 16.344 1.00 96.31 91 GLU A CA 1
ATOM 730 C C . GLU A 1 91 ? 0.202 14.429 15.510 1.00 96.31 91 GLU A C 1
ATOM 732 O O . GLU A 1 91 ? 0.782 14.532 14.426 1.00 96.31 91 GLU A O 1
ATOM 737 N N . ARG A 1 92 ? -0.452 15.465 16.052 1.00 96.06 92 ARG A N 1
ATOM 738 C CA . ARG A 1 92 ? -0.605 16.758 15.374 1.00 96.06 92 ARG A CA 1
ATOM 739 C C . ARG A 1 92 ? 0.735 17.395 15.010 1.00 96.06 92 ARG A C 1
ATOM 741 O O . ARG A 1 92 ? 0.830 17.989 13.937 1.00 96.06 92 ARG A O 1
ATOM 748 N N . SER A 1 93 ? 1.752 17.293 15.867 1.00 94.81 93 SER A N 1
ATOM 749 C CA . SER A 1 93 ? 3.071 17.856 15.555 1.00 94.81 93 SER A CA 1
ATOM 750 C C . SER A 1 93 ? 3.785 17.103 14.429 1.00 94.81 93 SER A C 1
ATOM 752 O O . SER A 1 93 ? 4.577 17.712 13.716 1.00 94.81 93 SER A O 1
ATOM 754 N N . THR A 1 94 ? 3.471 15.823 14.205 1.00 96.06 94 THR A N 1
ATOM 755 C CA . THR A 1 94 ? 4.064 15.025 13.117 1.00 96.06 94 THR A CA 1
ATOM 756 C C . THR A 1 94 ? 3.404 15.237 11.753 1.00 96.06 94 THR A C 1
ATOM 758 O O . THR A 1 94 ? 4.066 15.081 10.724 1.00 96.06 94 THR A O 1
ATOM 761 N N . TYR A 1 95 ? 2.129 15.638 11.706 1.00 95.19 95 TYR A N 1
ATOM 762 C CA . TYR A 1 95 ? 1.415 15.810 10.435 1.00 95.19 95 TYR A CA 1
ATOM 763 C C . TYR A 1 95 ? 1.956 16.962 9.579 1.00 95.19 95 TYR A C 1
ATOM 765 O O . TYR A 1 95 ? 2.009 16.835 8.361 1.00 95.19 95 TYR A O 1
ATOM 773 N N . GLY A 1 96 ? 2.405 18.062 10.191 1.00 96.88 96 GLY A N 1
ATOM 774 C CA . GLY A 1 96 ? 2.988 19.196 9.459 1.00 96.88 96 GLY A CA 1
ATOM 775 C C . GLY A 1 96 ? 4.262 18.816 8.689 1.00 96.88 96 GLY A C 1
ATOM 776 O O . GLY A 1 96 ? 4.265 18.881 7.461 1.00 96.88 96 GLY A O 1
ATOM 777 N N . PRO A 1 97 ? 5.317 18.330 9.370 1.00 96.44 97 PRO A N 1
ATOM 778 C CA . PRO A 1 97 ? 6.569 17.944 8.717 1.00 96.44 97 PRO A CA 1
ATOM 779 C C . PRO A 1 97 ? 6.403 16.837 7.671 1.00 96.44 97 PRO A C 1
ATOM 781 O O . PRO A 1 97 ? 7.079 16.838 6.643 1.00 96.44 97 PRO A O 1
ATOM 784 N N . THR A 1 98 ? 5.503 15.878 7.915 1.00 97.38 98 THR A N 1
ATOM 785 C CA . THR A 1 98 ? 5.226 14.810 6.943 1.00 97.38 98 THR A CA 1
ATOM 786 C C . THR A 1 98 ? 4.544 15.351 5.690 1.00 97.38 98 THR A C 1
ATOM 788 O O . THR A 1 98 ? 4.945 14.979 4.588 1.00 97.38 98 THR A O 1
ATOM 791 N N . LEU A 1 99 ? 3.592 16.277 5.836 1.00 97.88 99 LEU A N 1
ATOM 792 C CA . LEU A 1 99 ? 2.961 16.957 4.707 1.00 97.88 99 LEU A CA 1
ATOM 793 C C . LEU A 1 99 ? 3.971 17.800 3.917 1.00 97.88 99 LEU A C 1
ATOM 795 O O . LEU A 1 99 ? 4.052 17.667 2.699 1.00 97.88 99 LEU A O 1
ATOM 799 N N . GLU A 1 100 ? 4.793 18.600 4.598 1.00 97.69 100 GLU A N 1
ATOM 800 C CA . GLU A 1 100 ? 5.830 19.422 3.959 1.00 97.69 100 GLU A CA 1
ATOM 801 C C . GLU A 1 100 ? 6.840 18.571 3.174 1.00 97.69 100 GLU A C 1
ATOM 803 O O . GLU A 1 100 ? 7.220 18.923 2.054 1.00 97.69 100 GLU A O 1
ATOM 808 N N . SER A 1 101 ? 7.241 17.423 3.730 1.00 97.81 101 SER A N 1
ATOM 809 C CA . SER A 1 101 ? 8.116 16.456 3.059 1.00 97.81 101 SER A CA 1
ATOM 810 C C . SER A 1 101 ? 7.474 15.892 1.786 1.00 97.81 101 SER A C 1
ATOM 812 O O . SER A 1 101 ? 8.089 15.915 0.716 1.00 97.81 101 SER A O 1
ATOM 814 N N . MET A 1 102 ? 6.208 15.462 1.866 1.00 97.38 102 MET A N 1
ATOM 815 C CA . MET A 1 102 ? 5.460 14.965 0.705 1.00 97.38 102 MET A CA 1
ATOM 816 C C . MET A 1 102 ? 5.297 16.046 -0.372 1.00 97.38 102 MET A C 1
ATOM 818 O O . MET A 1 102 ? 5.501 15.784 -1.557 1.00 97.38 102 MET A O 1
ATOM 822 N N . GLU A 1 103 ? 4.986 17.284 0.013 1.00 97.81 103 GLU A N 1
ATOM 823 C CA . GLU A 1 103 ? 4.884 18.405 -0.923 1.00 97.81 103 GLU A CA 1
ATOM 824 C C . GLU A 1 103 ? 6.219 18.729 -1.600 1.00 97.81 103 GLU A C 1
ATOM 826 O O . GLU A 1 103 ? 6.251 19.045 -2.795 1.00 97.81 103 GLU A O 1
ATOM 831 N N . ALA A 1 104 ? 7.328 18.665 -0.859 1.00 97.69 104 ALA A N 1
ATOM 832 C CA . ALA A 1 104 ? 8.662 18.862 -1.411 1.00 97.69 104 ALA A CA 1
ATOM 833 C C . ALA A 1 104 ? 9.006 17.771 -2.438 1.00 97.69 104 ALA A C 1
ATOM 835 O O . ALA A 1 104 ? 9.551 18.072 -3.506 1.00 97.69 104 ALA A O 1
ATOM 836 N N . GLU A 1 105 ? 8.635 16.520 -2.165 1.00 97.88 105 GLU A N 1
ATOM 837 C CA . GLU A 1 105 ? 8.833 15.404 -3.088 1.00 97.88 105 GLU A CA 1
ATOM 838 C C . GLU A 1 105 ? 7.975 15.543 -4.354 1.00 97.88 105 GLU A C 1
ATOM 840 O O . GLU A 1 105 ? 8.494 15.413 -5.465 1.00 97.88 105 GLU A O 1
ATOM 845 N N . ILE A 1 106 ? 6.701 15.927 -4.223 1.00 97.81 106 ILE A N 1
ATOM 846 C CA . ILE A 1 106 ? 5.821 16.217 -5.367 1.00 97.81 106 ILE A CA 1
ATOM 847 C C . ILE A 1 106 ? 6.404 17.341 -6.231 1.00 97.81 106 ILE A C 1
ATOM 849 O O . ILE A 1 106 ? 6.446 17.222 -7.463 1.00 97.81 106 ILE A O 1
ATOM 853 N N . ARG A 1 107 ? 6.896 18.423 -5.612 1.00 98.25 107 ARG A N 1
ATOM 854 C CA . ARG A 1 107 ? 7.558 19.528 -6.325 1.00 98.25 107 ARG A CA 1
ATOM 855 C C . ARG A 1 107 ? 8.795 19.040 -7.078 1.00 98.25 107 ARG A C 1
ATOM 857 O O . ARG A 1 107 ? 8.941 19.339 -8.265 1.00 98.25 107 ARG A O 1
ATOM 864 N N . ARG A 1 108 ? 9.648 18.237 -6.436 1.00 98.00 108 ARG A N 1
ATOM 865 C CA . ARG A 1 108 ? 10.848 17.655 -7.058 1.00 98.00 108 ARG A CA 1
ATOM 866 C C . ARG A 1 108 ? 10.499 16.762 -8.250 1.00 98.00 108 ARG A C 1
ATOM 868 O O . 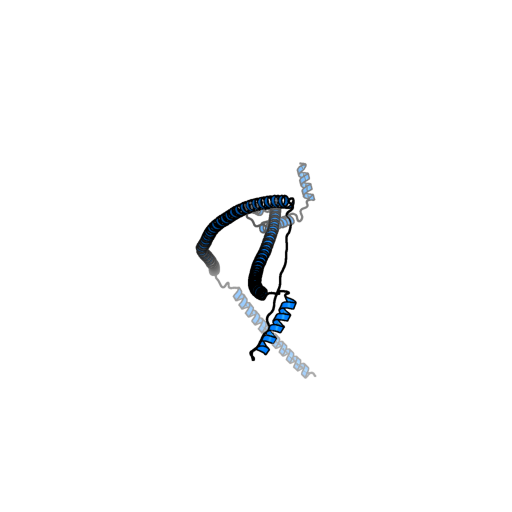ARG A 1 108 ? 11.081 16.923 -9.324 1.00 98.00 108 ARG A O 1
ATOM 875 N N . CYS A 1 109 ? 9.533 15.861 -8.088 1.00 97.00 109 CYS A N 1
ATOM 876 C CA . CYS A 1 109 ? 9.057 14.975 -9.150 1.00 97.00 109 CYS A CA 1
ATOM 877 C C . CYS A 1 109 ? 8.465 15.764 -10.322 1.00 97.00 109 CYS A C 1
ATOM 879 O O . CYS A 1 109 ? 8.765 15.470 -11.477 1.00 97.00 109 CYS A O 1
ATOM 881 N N . SER A 1 110 ? 7.700 16.818 -10.035 1.00 97.75 110 SER A N 1
ATOM 882 C CA . SER A 1 110 ? 7.117 17.692 -11.057 1.00 97.75 110 SER A CA 1
ATOM 883 C C . SER A 1 110 ? 8.188 18.401 -11.888 1.00 97.75 110 SER A C 1
ATOM 885 O O . SER A 1 110 ? 8.088 18.443 -13.114 1.00 97.75 110 SER A O 1
ATOM 887 N N . VAL A 1 111 ? 9.241 18.922 -11.245 1.00 98.12 111 VAL A N 1
ATOM 888 C CA . VAL A 1 111 ? 10.384 19.530 -11.947 1.00 98.12 111 VAL A CA 1
ATOM 889 C C . VAL A 1 111 ? 11.112 18.491 -12.797 1.00 98.12 111 VAL A C 1
ATOM 891 O O . VAL A 1 111 ? 11.372 18.739 -13.974 1.00 98.12 111 VAL A O 1
ATOM 894 N N . LYS A 1 112 ? 11.387 17.301 -12.248 1.00 97.56 112 LYS A N 1
ATOM 895 C CA . LYS A 1 112 ? 12.082 16.244 -12.993 1.00 97.56 112 LYS A CA 1
ATOM 896 C C . LYS A 1 112 ? 11.286 15.772 -14.209 1.00 97.56 112 LYS A C 1
ATOM 898 O O . LYS A 1 112 ? 11.869 15.510 -15.258 1.00 97.56 112 LYS A O 1
ATOM 903 N N . LEU A 1 113 ? 9.964 15.693 -14.085 1.00 97.56 113 LEU A N 1
ATOM 904 C CA . LEU A 1 113 ? 9.070 15.308 -15.172 1.00 97.56 113 LEU A CA 1
ATOM 905 C C . LEU A 1 113 ? 9.051 16.359 -16.287 1.00 97.56 113 LEU A C 1
ATOM 907 O O . LEU A 1 113 ? 9.067 15.988 -17.458 1.00 97.56 113 LEU A O 1
ATOM 911 N N . LYS A 1 114 ? 9.073 17.656 -15.947 1.00 97.56 114 LYS A N 1
ATOM 912 C CA . LYS A 1 114 ? 9.218 18.736 -16.939 1.00 97.56 114 LYS A CA 1
ATOM 913 C C . LYS A 1 114 ? 10.537 18.620 -17.707 1.00 97.56 114 LYS A C 1
ATOM 915 O O . LYS A 1 114 ? 10.506 18.558 -18.929 1.00 97.56 114 LYS A O 1
ATOM 920 N N . GLN A 1 115 ? 11.655 18.463 -16.998 1.00 97.44 115 GLN A N 1
ATOM 921 C CA . GLN A 1 115 ? 12.972 18.278 -17.621 1.00 97.44 115 GLN A CA 1
ATOM 922 C C . GLN A 1 115 ? 13.010 17.050 -18.537 1.00 97.44 115 GLN A C 1
ATOM 924 O O . GLN A 1 115 ? 13.543 17.104 -19.639 1.00 97.44 115 GLN A O 1
ATOM 929 N N . LEU A 1 116 ? 12.431 15.927 -18.100 1.00 97.31 116 LEU A N 1
ATOM 930 C CA . LEU A 1 116 ? 12.413 14.710 -18.909 1.00 97.31 116 LEU A CA 1
ATOM 931 C C . LEU A 1 116 ? 11.587 14.896 -20.188 1.00 97.31 116 LEU A C 1
ATOM 933 O O . LEU A 1 116 ? 11.990 14.415 -21.241 1.00 97.31 116 LEU A O 1
ATOM 937 N N . LYS A 1 117 ? 10.461 15.616 -20.113 1.00 97.38 117 LYS A N 1
ATOM 938 C CA . LYS A 1 117 ? 9.654 15.948 -21.294 1.00 97.38 117 LYS A CA 1
ATOM 939 C C . LYS A 1 117 ? 10.432 16.788 -22.301 1.00 97.38 117 LYS A C 1
ATOM 941 O O . LYS A 1 117 ? 10.366 16.482 -23.485 1.00 97.38 117 LYS A O 1
ATOM 946 N N . GLU A 1 118 ? 11.168 17.797 -21.842 1.00 97.06 118 GLU A N 1
ATOM 947 C CA . GLU A 1 118 ? 12.019 18.628 -22.705 1.00 97.06 118 GLU A CA 1
ATOM 948 C C . GLU A 1 118 ? 13.074 17.770 -23.417 1.00 97.06 118 GLU A C 1
ATOM 950 O O . GLU A 1 118 ? 13.149 17.788 -24.643 1.00 97.06 118 GLU A O 1
ATOM 955 N N . VAL A 1 119 ? 13.776 16.903 -22.677 1.00 97.81 119 VAL A N 1
ATOM 956 C CA . VAL A 1 119 ? 14.756 15.966 -23.255 1.00 97.81 119 VAL A CA 1
ATOM 957 C C . VAL A 1 119 ? 14.113 15.009 -24.264 1.00 97.81 119 VAL A C 1
ATOM 959 O O . VAL A 1 119 ? 14.697 14.737 -25.308 1.00 97.81 119 VAL A O 1
ATOM 962 N N . CYS A 1 120 ? 12.908 14.497 -23.992 1.00 97.50 120 CYS A N 1
ATOM 963 C CA . CYS A 1 120 ? 12.194 13.642 -24.943 1.00 97.50 120 CYS A CA 1
ATOM 964 C C . CYS A 1 120 ? 11.838 14.388 -26.235 1.00 97.50 120 CYS A C 1
ATOM 966 O O . CYS A 1 120 ? 11.983 13.816 -27.314 1.00 97.50 120 CYS A O 1
ATOM 968 N N . ILE A 1 121 ? 11.386 15.641 -26.138 1.00 98.00 121 ILE A N 1
ATOM 969 C CA . ILE A 1 121 ? 11.084 16.476 -27.308 1.00 98.00 121 ILE A CA 1
ATOM 970 C C . ILE A 1 121 ? 12.357 16.706 -28.128 1.00 98.00 121 ILE A C 1
ATOM 972 O O . ILE A 1 121 ? 12.342 16.504 -29.342 1.00 98.00 121 ILE A O 1
ATOM 976 N N . ASP A 1 122 ? 13.466 17.056 -27.474 1.00 97.81 122 ASP A N 1
ATOM 977 C CA . ASP A 1 122 ? 14.750 17.262 -28.144 1.00 97.81 122 ASP A CA 1
ATOM 978 C C . ASP A 1 122 ? 15.268 15.982 -28.815 1.00 97.81 122 ASP A C 1
ATOM 980 O O . ASP A 1 122 ? 15.710 16.031 -29.963 1.00 97.81 122 ASP A O 1
ATOM 984 N N . ALA A 1 123 ? 15.158 14.828 -28.150 1.00 97.56 123 ALA A N 1
ATOM 985 C CA . ALA A 1 123 ? 15.566 13.539 -28.706 1.00 97.56 123 ALA A CA 1
ATOM 986 C C . ALA A 1 123 ? 14.726 13.143 -29.932 1.00 97.56 123 ALA A C 1
ATOM 988 O O . ALA A 1 123 ? 15.269 12.649 -30.922 1.00 97.56 123 ALA A O 1
ATOM 989 N N . VAL A 1 124 ? 13.409 13.383 -29.899 1.00 97.75 124 VAL A N 1
ATOM 990 C CA . VAL A 1 124 ? 12.529 13.159 -31.059 1.00 97.75 124 VAL A CA 1
ATOM 991 C C . VAL A 1 124 ? 12.910 14.091 -32.206 1.00 97.75 124 VAL A C 1
ATOM 993 O O . VAL A 1 124 ? 13.060 13.620 -33.331 1.00 97.75 124 VAL A O 1
ATOM 996 N N . ARG A 1 125 ? 13.151 15.379 -31.926 1.00 98.19 125 ARG A N 1
ATOM 997 C CA . ARG A 1 125 ? 13.599 16.343 -32.940 1.00 98.19 125 ARG A CA 1
ATOM 998 C C . ARG A 1 125 ? 14.911 15.902 -33.594 1.00 98.19 125 ARG A C 1
ATOM 1000 O O . ARG A 1 125 ? 14.990 15.885 -34.816 1.00 98.19 125 ARG A O 1
ATOM 1007 N N . GLN A 1 126 ? 15.910 15.507 -32.803 1.00 98.06 126 GLN A N 1
ATOM 1008 C CA . GLN A 1 126 ? 17.201 15.031 -33.317 1.00 98.06 126 GLN A CA 1
ATOM 1009 C C . GLN A 1 126 ? 17.056 13.765 -34.167 1.00 98.06 126 GLN A C 1
ATOM 1011 O O . GLN A 1 126 ? 17.675 13.638 -35.222 1.00 98.06 126 GLN A O 1
ATOM 1016 N N . ARG A 1 127 ? 16.210 12.821 -33.744 1.00 97.94 127 ARG A N 1
ATOM 1017 C CA . ARG A 1 127 ? 15.913 11.631 -34.546 1.00 97.94 127 ARG A CA 1
ATOM 1018 C C . ARG A 1 127 ? 15.294 12.015 -35.891 1.00 97.94 127 ARG A C 1
ATOM 1020 O O . ARG A 1 127 ? 15.705 11.489 -36.918 1.00 97.94 127 ARG A O 1
ATOM 1027 N N . ASP A 1 128 ? 14.318 12.914 -35.898 1.00 98.06 128 ASP A N 1
ATOM 1028 C CA . ASP A 1 128 ? 13.627 13.307 -37.127 1.00 98.06 128 ASP A CA 1
ATOM 1029 C C . ASP A 1 128 ? 14.552 14.086 -38.076 1.00 98.06 128 ASP A C 1
ATOM 1031 O O . ASP A 1 128 ? 14.502 13.881 -39.288 1.00 98.06 128 ASP A O 1
ATOM 1035 N N . GLU A 1 129 ? 15.454 14.903 -37.529 1.00 98.25 129 GLU A N 1
ATOM 1036 C CA . GLU A 1 129 ? 16.507 15.590 -38.281 1.00 98.25 129 GLU A CA 1
ATOM 1037 C C . GLU A 1 129 ? 17.494 14.599 -38.916 1.00 98.25 129 GLU A C 1
ATOM 1039 O O . GLU A 1 129 ? 17.732 14.656 -40.122 1.00 98.25 129 GLU A O 1
ATOM 1044 N N . THR A 1 130 ? 18.000 13.628 -38.148 1.00 97.75 130 THR A N 1
ATOM 1045 C CA . THR A 1 130 ? 18.925 12.611 -38.683 1.00 97.75 130 THR A CA 1
ATOM 1046 C C . THR A 1 130 ? 18.262 11.689 -39.710 1.00 97.75 130 THR A C 1
ATOM 1048 O O . THR A 1 130 ? 18.889 11.344 -40.710 1.00 97.75 130 THR A O 1
ATOM 1051 N N . LEU A 1 131 ? 16.985 11.333 -39.528 1.00 98.12 131 LEU A N 1
ATOM 1052 C CA . LEU A 1 131 ? 16.208 10.599 -40.532 1.00 98.12 131 LEU A CA 1
ATOM 1053 C C . LEU A 1 131 ? 15.981 11.425 -41.803 1.00 98.12 131 LEU A C 1
ATOM 1055 O O . LEU A 1 131 ? 16.012 10.874 -42.903 1.00 98.12 131 LEU A O 1
ATOM 1059 N N . GLY A 1 132 ? 15.741 12.730 -41.667 1.00 98.00 132 GLY A N 1
ATOM 1060 C CA . GLY A 1 132 ? 15.617 13.644 -42.799 1.00 98.00 132 GLY A CA 1
ATOM 1061 C C . GLY A 1 132 ? 16.909 13.734 -43.612 1.00 98.00 132 GLY A C 1
ATOM 1062 O O . GLY A 1 132 ? 16.866 13.641 -44.839 1.00 98.00 132 GLY A O 1
ATOM 1063 N N . GLU A 1 133 ? 18.049 13.854 -42.932 1.00 97.75 133 GLU A N 1
ATOM 1064 C CA . GLU A 1 133 ? 19.360 13.905 -43.581 1.00 97.75 133 GLU A CA 1
ATOM 1065 C C . GLU A 1 133 ? 19.722 12.573 -44.245 1.00 97.75 133 GLU A C 1
ATOM 1067 O O . GLU A 1 133 ? 20.163 12.551 -45.394 1.00 97.75 133 GLU A O 1
ATOM 1072 N N . LEU A 1 134 ? 19.442 11.447 -43.579 1.00 97.62 134 LEU A N 1
ATOM 1073 C CA . LEU A 1 134 ? 19.642 10.118 -44.153 1.00 97.62 134 LEU A CA 1
ATOM 1074 C C . LEU A 1 134 ? 18.868 9.950 -45.466 1.00 97.62 134 LEU A C 1
ATOM 1076 O O . LEU A 1 134 ? 19.456 9.552 -46.468 1.00 97.62 134 LEU A O 1
ATOM 1080 N N . ARG A 1 135 ? 17.581 10.323 -45.492 1.00 97.94 135 ARG A N 1
ATOM 1081 C CA . ARG A 1 135 ? 16.756 10.255 -46.711 1.00 97.94 135 ARG A CA 1
ATOM 1082 C C . ARG A 1 135 ? 17.333 11.098 -47.847 1.00 97.94 135 ARG A C 1
ATOM 1084 O O . ARG A 1 135 ? 17.371 10.642 -48.985 1.00 97.94 135 ARG A O 1
ATOM 1091 N N . ARG A 1 136 ? 17.822 12.309 -47.550 1.00 97.75 136 ARG A N 1
ATOM 1092 C CA . ARG A 1 136 ? 18.477 13.161 -48.558 1.00 97.75 136 ARG A CA 1
ATOM 1093 C C . ARG A 1 136 ? 19.729 12.511 -49.139 1.00 97.75 136 ARG A C 1
ATOM 1095 O O . ARG A 1 136 ? 19.938 12.561 -50.351 1.00 97.75 136 ARG A O 1
ATOM 1102 N N . LEU A 1 137 ? 20.559 11.907 -48.292 1.00 97.62 137 LEU A N 1
ATOM 1103 C CA . LEU A 1 137 ? 21.767 11.212 -48.734 1.00 97.62 137 LEU A CA 1
ATOM 1104 C C . LEU A 1 137 ? 21.433 9.963 -49.560 1.00 97.62 137 LEU A C 1
ATOM 1106 O O . LEU A 1 137 ? 22.082 9.717 -50.575 1.00 97.62 137 LEU A O 1
ATOM 1110 N N . GLU A 1 138 ? 20.400 9.210 -49.178 1.00 97.25 138 GLU A N 1
ATOM 1111 C CA . GLU A 1 138 ? 19.896 8.066 -49.948 1.00 97.25 138 GLU A CA 1
ATOM 1112 C C . GLU A 1 138 ? 19.422 8.487 -51.348 1.00 97.25 138 GLU A C 1
ATOM 1114 O O . GLU A 1 138 ? 19.818 7.872 -52.342 1.00 97.25 138 GLU A O 1
ATOM 1119 N N . GLU A 1 139 ? 18.641 9.567 -51.456 1.00 97.50 139 GLU A N 1
ATOM 1120 C CA . GLU A 1 139 ? 18.198 10.126 -52.741 1.00 97.50 139 GLU A CA 1
ATOM 1121 C C . GLU A 1 139 ? 19.383 10.560 -53.619 1.00 97.50 139 GLU A C 1
ATOM 1123 O O . GLU A 1 139 ? 19.414 10.270 -54.821 1.00 97.50 139 GLU A O 1
ATOM 1128 N N . LEU A 1 140 ? 20.386 11.213 -53.022 1.00 97.81 140 LEU A N 1
ATOM 1129 C CA . LEU A 1 140 ? 21.593 11.647 -53.725 1.00 97.81 140 LEU A CA 1
ATOM 1130 C C . LEU A 1 140 ? 22.406 10.455 -54.250 1.00 97.81 140 LEU A C 1
ATOM 1132 O O . LEU A 1 140 ? 22.829 10.457 -55.410 1.00 97.81 140 LEU A O 1
ATOM 1136 N N . LEU A 1 141 ? 22.605 9.425 -53.422 1.00 97.50 141 LEU A N 1
ATOM 1137 C CA . LEU A 1 141 ? 23.312 8.204 -53.811 1.00 97.50 141 LEU A CA 1
ATOM 1138 C C . LEU A 1 141 ? 22.573 7.464 -54.922 1.00 97.50 141 LEU A C 1
ATOM 1140 O O . LEU A 1 141 ? 23.204 7.033 -55.887 1.00 97.50 141 LEU A O 1
ATOM 1144 N N . TYR A 1 142 ? 21.248 7.370 -54.833 1.00 97.56 142 TYR A N 1
ATOM 1145 C CA . TYR A 1 142 ? 20.427 6.764 -55.875 1.00 97.56 142 TYR A CA 1
ATOM 1146 C C . TYR A 1 142 ? 20.546 7.516 -57.209 1.00 97.56 142 TYR A C 1
ATOM 1148 O O . TYR A 1 142 ? 20.729 6.900 -58.263 1.00 97.56 142 TYR A O 1
ATOM 1156 N N . ALA A 1 143 ? 20.508 8.852 -57.182 1.00 97.19 143 ALA A N 1
ATOM 1157 C CA . ALA A 1 143 ? 20.704 9.674 -58.375 1.00 97.19 143 ALA A CA 1
ATOM 1158 C C . ALA A 1 143 ? 22.111 9.496 -58.976 1.00 97.19 143 ALA A C 1
ATOM 1160 O O . ALA A 1 143 ? 22.253 9.364 -60.196 1.00 97.19 143 ALA A O 1
ATOM 1161 N N . TYR A 1 144 ? 23.147 9.443 -58.133 1.00 96.94 144 TYR A N 1
ATOM 1162 C CA . TYR A 1 144 ? 24.524 9.197 -58.565 1.00 96.94 144 TYR A CA 1
ATOM 1163 C C . TYR A 1 144 ? 24.694 7.806 -59.191 1.00 96.94 144 TYR A C 1
ATOM 1165 O O . TYR A 1 144 ? 25.284 7.685 -60.266 1.00 96.94 144 TYR A O 1
ATOM 1173 N N . GLN A 1 145 ? 24.135 6.767 -58.563 1.00 97.00 145 GLN A N 1
ATOM 1174 C CA . GLN A 1 145 ? 24.136 5.401 -59.093 1.00 97.00 145 GLN A CA 1
ATOM 1175 C C . GLN A 1 145 ? 23.461 5.345 -60.465 1.00 97.00 145 GLN A C 1
ATOM 1177 O O . GLN A 1 145 ? 24.087 4.886 -61.418 1.00 97.00 145 GLN A O 1
ATOM 1182 N N . LYS A 1 146 ? 22.256 5.913 -60.607 1.00 97.25 146 LYS A N 1
ATOM 1183 C CA . LYS A 1 146 ? 21.558 5.991 -61.901 1.00 97.25 146 LYS A CA 1
ATOM 1184 C C . LYS A 1 146 ? 22.375 6.692 -62.979 1.00 97.25 146 LYS A C 1
ATOM 1186 O O . LYS A 1 146 ? 22.424 6.231 -64.118 1.00 97.25 146 LYS A O 1
ATOM 1191 N N . ARG A 1 147 ? 23.018 7.812 -62.638 1.00 97.00 147 ARG A N 1
ATOM 1192 C CA . ARG A 1 147 ? 23.877 8.541 -63.578 1.00 97.00 147 ARG A CA 1
ATOM 1193 C C . ARG A 1 147 ? 25.059 7.681 -64.025 1.00 97.00 147 ARG A C 1
ATOM 1195 O O . ARG A 1 147 ? 25.312 7.580 -65.223 1.00 97.00 147 ARG A O 1
ATOM 1202 N N . ARG A 1 148 ? 25.750 7.036 -63.082 1.00 96.31 148 ARG A N 1
ATOM 1203 C CA . ARG A 1 148 ? 26.888 6.156 -63.371 1.00 96.31 148 ARG A CA 1
ATOM 1204 C C . ARG A 1 148 ? 26.478 4.950 -64.217 1.00 96.31 148 ARG A C 1
ATOM 1206 O O . ARG A 1 148 ? 27.196 4.591 -65.144 1.00 96.31 148 ARG A O 1
ATOM 1213 N N . GLU A 1 149 ? 25.332 4.338 -63.931 1.00 95.69 149 GLU A N 1
ATOM 1214 C CA . GLU A 1 149 ? 24.777 3.248 -64.741 1.00 95.69 149 GLU A CA 1
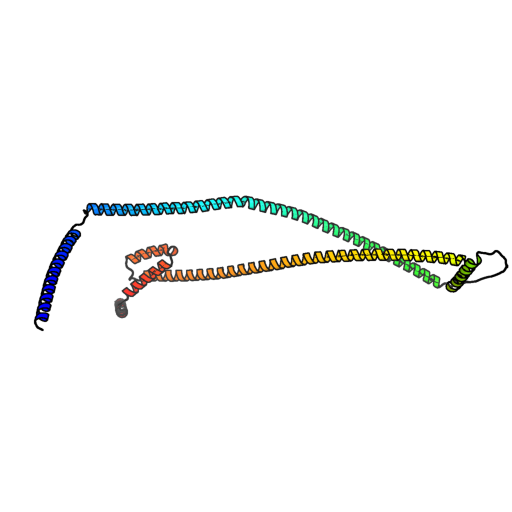ATOM 1215 C C . GLU A 1 149 ? 24.507 3.695 -66.180 1.00 95.69 149 GLU A C 1
ATOM 1217 O O . GLU A 1 149 ? 24.862 2.984 -67.120 1.00 95.69 149 GLU A O 1
ATOM 1222 N N . LEU A 1 150 ? 23.949 4.895 -66.369 1.00 96.25 150 LEU A N 1
ATOM 1223 C CA . LEU A 1 150 ? 23.710 5.459 -67.697 1.00 96.25 150 LEU A CA 1
ATOM 1224 C C . LEU A 1 150 ? 25.021 5.732 -68.452 1.00 96.25 150 LEU A C 1
ATOM 1226 O O . LEU A 1 150 ? 25.124 5.423 -69.639 1.00 96.25 150 LEU A O 1
ATOM 1230 N N . GLU A 1 151 ? 26.033 6.276 -67.773 1.00 95.19 151 GLU A N 1
ATOM 1231 C CA . GLU A 1 151 ? 27.369 6.504 -68.338 1.00 95.19 151 GLU A CA 1
ATOM 1232 C C . GLU A 1 151 ? 28.037 5.180 -68.754 1.00 95.19 151 GLU A C 1
ATOM 1234 O O . GLU A 1 151 ? 28.529 5.064 -69.879 1.00 95.19 151 GLU A O 1
ATOM 1239 N N . LEU A 1 152 ? 27.985 4.148 -67.903 1.00 94.94 152 LEU A N 1
ATOM 1240 C CA . LEU A 1 152 ? 28.495 2.809 -68.220 1.00 94.94 152 LEU A CA 1
ATOM 1241 C C . LEU A 1 152 ? 27.740 2.163 -69.387 1.00 94.94 152 LEU A C 1
ATOM 1243 O O . LEU A 1 152 ? 28.362 1.551 -70.257 1.00 94.94 152 LEU A O 1
ATOM 1247 N N . LEU A 1 153 ? 26.415 2.317 -69.438 1.00 95.12 153 LEU A N 1
ATOM 1248 C CA . LEU A 1 153 ? 25.589 1.833 -70.542 1.00 95.12 153 LEU A CA 1
ATOM 1249 C C . LEU A 1 153 ? 25.961 2.522 -71.863 1.00 95.12 153 LEU A C 1
ATOM 1251 O O . LEU A 1 153 ? 26.014 1.870 -72.906 1.00 95.12 153 LEU A O 1
ATOM 1255 N N . ASN A 1 154 ? 26.226 3.830 -71.835 1.00 93.12 154 ASN A N 1
ATOM 1256 C CA . ASN A 1 154 ? 26.671 4.584 -73.007 1.00 93.12 154 ASN A CA 1
ATOM 1257 C C . ASN A 1 154 ? 28.058 4.127 -73.477 1.00 93.12 154 ASN A C 1
ATOM 1259 O O . ASN A 1 154 ? 28.238 3.864 -74.664 1.00 93.12 154 ASN A O 1
ATOM 1263 N N . MET A 1 155 ? 29.014 3.962 -72.559 1.00 91.62 155 MET A N 1
ATOM 1264 C CA . MET A 1 155 ? 30.353 3.459 -72.886 1.00 91.62 155 MET A CA 1
ATOM 1265 C C . MET A 1 155 ? 30.317 2.039 -73.452 1.00 91.62 155 MET A C 1
ATOM 1267 O O . MET A 1 155 ? 31.013 1.750 -74.421 1.00 91.62 155 MET A O 1
ATOM 1271 N N . ARG A 1 156 ? 29.473 1.157 -72.898 1.00 91.50 156 ARG A N 1
ATOM 1272 C CA . ARG A 1 156 ? 29.277 -0.194 -73.436 1.00 91.50 156 ARG A CA 1
ATOM 1273 C C . ARG A 1 156 ? 28.744 -0.151 -74.866 1.00 91.50 156 ARG A C 1
ATOM 1275 O O . ARG A 1 156 ? 29.316 -0.808 -75.723 1.00 91.50 156 ARG A O 1
ATOM 1282 N N . ARG A 1 157 ? 27.732 0.682 -75.138 1.00 89.50 157 ARG A N 1
ATOM 1283 C CA . ARG A 1 157 ? 27.208 0.886 -76.499 1.00 89.50 157 ARG A CA 1
ATOM 1284 C C . ARG A 1 157 ? 28.281 1.366 -77.478 1.00 89.50 157 ARG A C 1
ATOM 1286 O O . ARG A 1 157 ? 28.329 0.872 -78.597 1.00 89.50 157 ARG A O 1
ATOM 1293 N N . MET A 1 158 ? 29.149 2.287 -77.055 1.00 87.38 158 MET A N 1
ATOM 1294 C CA . MET A 1 158 ? 30.286 2.733 -77.870 1.00 87.38 158 MET A CA 1
ATOM 1295 C C . MET A 1 158 ? 31.295 1.604 -78.112 1.00 87.38 158 MET A C 1
ATOM 1297 O O . MET A 1 158 ? 31.782 1.432 -79.219 1.00 87.38 158 MET A O 1
ATOM 1301 N N . LEU A 1 159 ? 31.625 0.811 -77.094 1.00 85.38 159 LEU A N 1
ATOM 1302 C CA . LEU A 1 159 ? 32.571 -0.297 -77.239 1.00 85.38 159 LEU A CA 1
ATOM 1303 C C . LEU A 1 159 ? 32.020 -1.415 -78.136 1.00 85.38 159 LEU A C 1
ATOM 1305 O O . LEU A 1 159 ? 32.769 -1.990 -78.922 1.00 85.38 159 LEU A O 1
ATOM 1309 N N . ASP A 1 160 ? 30.723 -1.698 -78.045 1.00 82.00 160 ASP A N 1
ATOM 1310 C CA . ASP A 1 160 ? 30.055 -2.656 -78.922 1.00 82.00 160 ASP A CA 1
ATOM 1311 C C . ASP A 1 160 ? 30.054 -2.159 -80.380 1.00 82.00 160 ASP A C 1
ATOM 1313 O O . ASP A 1 160 ? 30.346 -2.948 -81.274 1.00 82.00 160 ASP A O 1
ATOM 1317 N N . SER A 1 161 ? 29.878 -0.853 -80.634 1.00 78.50 161 SER A N 1
ATOM 1318 C CA . SER A 1 161 ? 30.000 -0.295 -81.993 1.00 78.50 161 SER A CA 1
ATOM 1319 C C . SER A 1 161 ? 31.439 -0.270 -82.530 1.00 78.50 161 SER A C 1
ATOM 1321 O O . SER A 1 161 ? 31.644 -0.403 -83.735 1.00 78.50 161 SER A O 1
ATOM 1323 N N . TYR A 1 162 ? 32.452 -0.157 -81.663 1.00 72.56 162 TYR A N 1
ATOM 1324 C CA . TYR A 1 162 ? 33.862 -0.297 -82.057 1.00 72.56 162 TYR A CA 1
ATOM 1325 C C . TYR A 1 162 ? 34.266 -1.752 -82.340 1.00 72.56 162 TYR A C 1
ATOM 1327 O O . TYR A 1 162 ? 35.084 -1.986 -83.226 1.00 72.56 162 TYR A O 1
ATOM 1335 N N . LYS A 1 163 ? 33.696 -2.742 -81.637 1.00 67.75 163 LYS A N 1
ATOM 1336 C CA . LYS A 1 163 ? 33.935 -4.175 -81.909 1.00 67.75 163 LYS A CA 1
ATOM 1337 C C . LYS A 1 163 ? 33.424 -4.626 -83.278 1.00 67.75 163 LYS A C 1
ATOM 1339 O O . LYS A 1 163 ? 33.918 -5.619 -83.805 1.00 67.75 163 LYS A O 1
ATOM 1344 N N . GLU A 1 164 ? 32.470 -3.906 -83.859 1.00 58.59 164 GLU A N 1
ATOM 1345 C CA . GLU A 1 164 ? 32.001 -4.137 -85.228 1.00 58.59 164 GLU A CA 1
ATOM 1346 C C . GLU A 1 164 ? 32.977 -3.605 -86.302 1.00 58.59 164 GLU A C 1
ATOM 1348 O O . GLU A 1 164 ? 32.758 -3.836 -87.491 1.00 58.59 164 GLU A O 1
ATOM 1353 N N . GLN A 1 165 ? 34.085 -2.949 -85.920 1.00 50.94 165 GLN A N 1
ATOM 1354 C CA . GLN A 1 165 ? 35.143 -2.517 -86.842 1.00 50.94 165 GLN A CA 1
ATOM 1355 C C . GLN A 1 165 ? 36.390 -3.423 -86.750 1.00 50.94 165 GLN A C 1
ATOM 1357 O O . GLN A 1 165 ? 36.978 -3.561 -85.674 1.00 50.94 165 GLN A O 1
ATOM 1362 N N . PRO A 1 166 ? 36.857 -4.024 -87.864 1.00 39.28 166 PRO A N 1
ATOM 1363 C CA . PRO A 1 166 ? 38.015 -4.909 -87.851 1.00 39.28 166 PRO A CA 1
ATOM 1364 C C . PRO A 1 166 ? 39.311 -4.090 -87.825 1.00 39.28 166 PRO A C 1
ATOM 1366 O O . PRO A 1 166 ? 39.607 -3.352 -88.763 1.00 39.28 166 PRO A O 1
ATOM 1369 N N . THR A 1 167 ? 40.120 -4.248 -86.774 1.00 42.09 167 THR A N 1
ATOM 1370 C CA . THR A 1 167 ? 41.504 -3.743 -86.739 1.00 42.09 167 THR A CA 1
ATOM 1371 C C . THR A 1 167 ? 42.515 -4.896 -86.659 1.00 42.09 167 THR A C 1
ATOM 1373 O O . THR A 1 167 ? 42.334 -5.812 -85.855 1.00 42.09 167 THR A O 1
ATOM 1376 N N . PRO A 1 168 ? 43.568 -4.892 -87.505 1.00 40.59 168 PRO A N 1
ATOM 1377 C CA . PRO A 1 168 ? 44.531 -5.982 -87.604 1.00 40.59 168 PRO A CA 1
ATOM 1378 C C . PRO A 1 168 ? 45.661 -5.870 -86.571 1.00 40.59 168 PRO A C 1
ATOM 1380 O O . PRO A 1 168 ? 46.243 -4.812 -86.339 1.00 40.59 168 PRO A O 1
ATOM 1383 N N . MET A 1 169 ? 45.988 -7.027 -86.006 1.00 37.22 169 MET A N 1
ATOM 1384 C CA . MET A 1 169 ? 47.102 -7.329 -85.109 1.00 37.22 169 MET A CA 1
ATOM 1385 C C . MET A 1 169 ? 48.444 -7.291 -85.870 1.00 37.22 169 MET A C 1
ATOM 1387 O O . MET A 1 169 ? 48.530 -7.819 -86.979 1.00 37.22 169 MET A O 1
ATOM 1391 N N . LYS A 1 170 ? 49.511 -6.745 -85.269 1.00 33.97 170 LYS A N 1
ATOM 1392 C CA . LYS A 1 170 ? 50.903 -7.015 -85.676 1.00 33.97 170 LYS A CA 1
ATOM 1393 C C . LYS A 1 170 ? 51.794 -7.213 -84.447 1.00 33.97 170 LYS A C 1
ATOM 1395 O O . LYS A 1 170 ? 51.888 -6.332 -83.600 1.00 33.97 170 LYS A O 1
ATOM 1400 N N . ALA A 1 171 ? 52.444 -8.373 -84.408 1.00 37.28 171 ALA A N 1
ATOM 1401 C CA . ALA A 1 171 ? 53.534 -8.772 -83.522 1.00 37.28 171 ALA A CA 1
ATOM 1402 C C . ALA A 1 171 ? 54.759 -9.131 -84.389 1.00 37.28 171 ALA A C 1
ATOM 1404 O O . ALA A 1 171 ? 54.565 -9.675 -85.473 1.00 37.28 171 ALA A O 1
ATOM 1405 N N . LEU A 1 172 ? 55.975 -8.817 -83.924 1.00 31.47 172 LEU A N 1
ATOM 1406 C CA . LEU A 1 172 ? 57.309 -9.284 -84.378 1.00 31.47 172 LEU A CA 1
ATOM 1407 C C . LEU A 1 172 ? 58.307 -8.704 -83.337 1.00 31.47 172 LEU A C 1
ATOM 1409 O O . LEU A 1 172 ? 58.235 -7.500 -83.106 1.00 31.47 172 LEU A O 1
ATOM 1413 N N . VAL A 1 173 ? 59.088 -9.406 -82.500 1.00 31.61 173 VAL A N 1
ATOM 1414 C CA . VAL A 1 173 ? 60.023 -10.559 -82.583 1.00 31.61 173 VAL A CA 1
ATOM 1415 C C . VAL A 1 173 ? 61.397 -10.235 -83.214 1.00 31.61 173 VAL A C 1
ATOM 1417 O O . VAL A 1 173 ? 61.476 -9.993 -84.412 1.00 31.61 173 VAL A O 1
ATOM 1420 N N . GLU A 1 174 ? 62.409 -10.263 -82.321 1.00 32.81 174 GLU A N 1
ATOM 1421 C CA . GLU A 1 174 ? 63.853 -10.624 -82.390 1.00 32.81 174 GLU A CA 1
ATOM 1422 C C . GLU A 1 174 ? 64.859 -9.988 -83.374 1.00 32.81 174 GLU A C 1
ATOM 1424 O O . GLU A 1 174 ? 64.591 -9.814 -84.557 1.00 32.81 174 GLU A O 1
ATOM 1429 N N . ASN A 1 175 ? 66.090 -9.760 -82.868 1.00 27.47 175 ASN A N 1
ATOM 1430 C CA . ASN A 1 175 ? 67.311 -10.385 -83.412 1.00 27.47 175 ASN A CA 1
ATOM 1431 C C . ASN A 1 175 ? 68.540 -10.299 -82.471 1.00 27.47 175 ASN A C 1
ATOM 1433 O O . ASN A 1 175 ? 68.807 -9.264 -81.859 1.00 27.47 175 ASN A O 1
ATOM 1437 N N . GLU A 1 176 ? 69.265 -11.425 -82.417 1.00 27.23 176 GLU A N 1
ATOM 1438 C CA . GLU A 1 176 ? 70.615 -11.697 -81.879 1.00 27.23 176 GLU A CA 1
ATOM 1439 C C . GLU A 1 176 ? 71.705 -10.856 -82.616 1.00 27.23 176 GLU A C 1
ATOM 1441 O O . GLU A 1 176 ? 71.394 -10.232 -83.627 1.00 27.23 176 GLU A O 1
ATOM 1446 N N . GLN A 1 177 ? 73.001 -10.735 -82.266 1.00 27.97 177 GLN A N 1
ATOM 1447 C CA . GLN A 1 177 ? 74.081 -11.722 -82.003 1.00 27.97 177 GLN A CA 1
ATOM 1448 C C . GLN A 1 177 ? 75.412 -10.875 -82.027 1.00 27.97 177 GLN A C 1
ATOM 1450 O O . GLN A 1 177 ? 75.462 -9.916 -82.794 1.00 27.97 177 GLN A O 1
ATOM 1455 N N . LEU A 1 178 ? 76.469 -11.015 -81.199 1.00 27.83 178 LEU A N 1
ATOM 1456 C CA . LEU A 1 178 ? 77.658 -11.881 -81.402 1.00 27.83 178 LEU A CA 1
ATOM 1457 C C . LEU A 1 178 ? 78.854 -11.480 -80.478 1.00 27.83 178 LEU A C 1
ATOM 1459 O O . LEU A 1 178 ? 79.217 -10.309 -80.412 1.00 27.83 178 LEU A O 1
ATOM 1463 N N . THR A 1 179 ? 79.439 -12.506 -79.837 1.00 28.23 179 THR A N 1
ATOM 1464 C CA . THR A 1 179 ? 80.868 -12.854 -79.568 1.00 28.23 179 THR A CA 1
ATOM 1465 C C . THR A 1 179 ? 81.947 -11.875 -79.062 1.00 28.23 179 THR A C 1
ATOM 1467 O O . THR A 1 179 ? 82.202 -10.831 -79.652 1.00 28.23 179 THR A O 1
ATOM 1470 N N . GLY A 1 180 ? 82.761 -12.382 -78.114 1.00 27.52 180 GLY A N 1
ATOM 1471 C CA . GLY A 1 180 ? 84.173 -12.006 -77.923 1.00 27.52 180 GLY A CA 1
ATOM 1472 C C . GLY A 1 180 ? 84.797 -12.476 -76.593 1.00 27.52 180 GLY A C 1
ATOM 1473 O O . GLY A 1 180 ? 84.619 -11.799 -75.588 1.00 27.52 180 GLY A O 1
ATOM 1474 N N . ASP A 1 181 ? 85.528 -13.600 -76.628 1.00 28.08 181 ASP A N 1
ATOM 1475 C CA . ASP A 1 181 ? 86.406 -14.189 -75.583 1.00 28.08 181 ASP A CA 1
ATOM 1476 C C . ASP A 1 181 ? 87.491 -13.201 -75.071 1.00 28.08 181 ASP A C 1
ATOM 1478 O O . ASP A 1 181 ? 88.079 -12.487 -75.882 1.00 28.08 181 ASP A O 1
ATOM 1482 N N . ASP A 1 182 ? 87.654 -12.990 -73.749 1.00 31.80 182 ASP A N 1
ATOM 1483 C CA . ASP A 1 182 ? 88.565 -13.665 -72.768 1.00 31.80 182 ASP A CA 1
ATOM 1484 C C . ASP A 1 182 ? 89.995 -13.024 -72.746 1.00 31.80 182 ASP A C 1
ATOM 1486 O O . ASP A 1 182 ? 90.380 -12.461 -73.772 1.00 31.80 182 ASP A O 1
ATOM 1490 N N . PRO A 1 183 ? 90.850 -13.051 -71.680 1.00 48.47 183 PRO A N 1
ATOM 1491 C CA . PRO A 1 183 ? 90.730 -13.701 -70.364 1.00 48.47 183 PRO A CA 1
ATOM 1492 C C . PRO A 1 183 ? 91.321 -12.922 -69.138 1.00 48.47 183 PRO A C 1
ATOM 1494 O O . PRO A 1 183 ? 91.918 -11.852 -69.257 1.00 48.47 183 PRO A O 1
ATOM 1497 N N . THR A 1 184 ? 91.281 -13.584 -67.966 1.00 34.22 184 THR A N 1
ATOM 1498 C CA . THR A 1 184 ? 92.064 -13.378 -66.710 1.00 34.22 184 THR A CA 1
ATOM 1499 C C . THR A 1 184 ? 91.738 -12.115 -65.889 1.00 34.22 184 THR A C 1
ATOM 1501 O O . THR A 1 184 ? 91.717 -11.016 -66.414 1.00 34.22 184 THR A O 1
ATOM 1504 N N . VAL A 1 185 ? 91.427 -12.181 -64.586 1.00 39.47 185 VAL A N 1
ATOM 1505 C CA . VAL A 1 185 ? 92.352 -12.495 -63.482 1.00 39.47 185 VAL A CA 1
ATOM 1506 C C . VAL A 1 185 ? 91.595 -13.082 -62.271 1.00 39.47 185 VAL A C 1
ATOM 1508 O O . VAL A 1 185 ? 90.501 -12.670 -61.907 1.00 39.47 185 VAL A O 1
ATOM 1511 N N . THR A 1 186 ? 92.259 -14.074 -61.696 1.00 48.91 186 THR A N 1
ATOM 1512 C CA . THR A 1 186 ? 92.103 -14.831 -60.450 1.00 48.91 186 THR A CA 1
ATOM 1513 C C . THR A 1 186 ? 91.508 -14.134 -59.214 1.00 48.91 186 THR A C 1
ATOM 1515 O O . THR A 1 186 ? 91.792 -12.975 -58.933 1.00 48.91 186 THR A O 1
ATOM 1518 N N . ASP A 1 187 ? 90.799 -14.975 -58.446 1.00 52.44 187 ASP A N 1
ATOM 1519 C CA . ASP A 1 187 ? 90.398 -14.902 -57.023 1.00 52.44 187 ASP A CA 1
ATOM 1520 C C . ASP A 1 187 ? 88.970 -14.461 -56.627 1.00 52.44 187 ASP A C 1
ATOM 1522 O O . ASP A 1 187 ? 88.585 -14.657 -55.476 1.00 52.44 187 ASP A O 1
ATOM 1526 N N . GLU A 1 188 ? 88.099 -14.077 -57.570 1.00 51.28 188 GLU A N 1
ATOM 1527 C CA . GLU A 1 188 ? 86.634 -13.937 -57.340 1.00 51.28 188 GLU A CA 1
ATOM 1528 C C . GLU A 1 188 ? 85.799 -15.111 -57.910 1.00 51.28 188 GLU A C 1
ATOM 1530 O O . GLU A 1 188 ? 84.582 -15.200 -57.724 1.00 51.28 188 GLU A O 1
ATOM 1535 N N . GLN A 1 189 ? 86.457 -16.058 -58.587 1.00 52.69 189 GLN A N 1
ATOM 1536 C CA . GLN A 1 189 ? 85.832 -17.074 -59.449 1.00 52.69 189 GLN A CA 1
ATOM 1537 C C . GLN A 1 189 ? 84.957 -18.101 -58.715 1.00 52.69 189 GLN A C 1
ATOM 1539 O O . GLN A 1 189 ? 84.017 -18.617 -59.307 1.00 52.69 189 GLN A O 1
ATOM 1544 N N . GLY A 1 190 ? 85.204 -18.381 -57.432 1.00 57.19 190 GLY A N 1
ATOM 1545 C CA . GLY A 1 190 ? 84.349 -19.288 -56.652 1.00 57.19 190 GLY A CA 1
ATOM 1546 C C . GLY A 1 190 ? 82.989 -18.675 -56.304 1.00 57.19 190 GLY A C 1
ATOM 1547 O O . GLY A 1 190 ? 81.963 -19.352 -56.369 1.00 57.19 190 GLY A O 1
ATOM 1548 N N . LEU A 1 191 ? 82.971 -17.375 -55.988 1.00 60.44 191 LEU A N 1
ATOM 1549 C CA . LEU A 1 191 ? 81.736 -16.640 -55.728 1.00 60.44 191 LEU A CA 1
ATOM 1550 C C . LEU A 1 191 ? 81.004 -16.360 -57.042 1.00 60.44 191 LEU A C 1
ATOM 1552 O O . LEU A 1 191 ? 79.800 -16.590 -57.110 1.00 60.44 191 LEU A O 1
ATOM 1556 N N . MET A 1 192 ? 81.723 -15.965 -58.099 1.00 59.91 192 MET A N 1
ATOM 1557 C CA . MET A 1 192 ? 81.127 -15.788 -59.426 1.00 59.91 192 MET A CA 1
ATOM 1558 C C . MET A 1 192 ? 80.543 -17.084 -59.989 1.00 59.91 192 MET A C 1
ATOM 1560 O O . MET A 1 192 ? 79.408 -17.048 -60.437 1.00 59.91 192 MET A O 1
ATOM 1564 N N . ALA A 1 193 ? 81.226 -18.228 -59.886 1.00 68.06 193 ALA A N 1
ATOM 1565 C CA . ALA A 1 193 ? 80.663 -19.508 -60.323 1.00 68.06 193 ALA A CA 1
ATOM 1566 C C . ALA A 1 193 ? 79.380 -19.856 -59.551 1.00 68.06 193 ALA A C 1
ATOM 1568 O O . ALA A 1 193 ? 78.390 -20.258 -60.154 1.00 68.06 193 ALA A O 1
ATOM 1569 N N . SER A 1 194 ? 79.353 -19.620 -58.232 1.00 69.81 194 SER A N 1
ATOM 1570 C CA . SER A 1 194 ? 78.144 -19.845 -57.428 1.00 69.81 194 SER A CA 1
ATOM 1571 C C . SER A 1 194 ? 76.997 -18.893 -57.789 1.00 69.81 194 SER A C 1
ATOM 1573 O O . SER A 1 194 ? 75.844 -19.312 -57.862 1.00 69.81 194 SER A O 1
ATOM 1575 N N . LEU A 1 195 ? 77.300 -17.619 -58.054 1.00 71.75 195 LEU A N 1
ATOM 1576 C CA . LEU A 1 195 ? 76.316 -16.621 -58.470 1.00 71.75 195 LEU A CA 1
ATOM 1577 C C . LEU A 1 195 ? 75.816 -16.893 -59.890 1.00 71.75 195 LEU A C 1
ATOM 1579 O O . LEU A 1 195 ? 74.650 -16.651 -60.184 1.00 71.75 195 LEU A O 1
ATOM 1583 N N . GLU A 1 196 ? 76.670 -17.425 -60.758 1.00 75.12 196 GLU A N 1
ATOM 1584 C CA . GLU A 1 196 ? 76.342 -17.781 -62.131 1.00 75.12 196 GLU A CA 1
ATOM 1585 C C . GLU A 1 196 ? 75.500 -19.062 -62.209 1.00 75.12 196 GLU A C 1
ATOM 1587 O O . GLU A 1 196 ? 74.569 -19.128 -63.012 1.00 75.12 196 GLU A O 1
ATOM 1592 N N . ASP A 1 197 ? 75.745 -20.036 -61.329 1.00 77.44 197 ASP A N 1
ATOM 1593 C CA . ASP A 1 197 ? 74.880 -21.207 -61.155 1.00 77.44 197 ASP A CA 1
ATOM 1594 C C . ASP A 1 197 ? 73.495 -20.801 -60.628 1.00 77.44 197 ASP A C 1
ATOM 1596 O O . ASP A 1 197 ? 72.480 -21.190 -61.212 1.00 77.44 197 ASP A O 1
ATOM 1600 N N . VAL A 1 198 ? 73.435 -19.928 -59.612 1.00 76.31 198 VAL A N 1
ATOM 1601 C CA . VAL A 1 198 ? 72.170 -19.355 -59.113 1.00 76.31 198 VAL A CA 1
ATOM 1602 C C . VAL A 1 198 ? 71.462 -18.551 -60.205 1.00 76.31 198 VAL A C 1
ATOM 1604 O O . VAL A 1 198 ? 70.248 -18.651 -60.354 1.00 76.31 198 VAL A O 1
ATOM 1607 N N . TYR A 1 199 ? 72.194 -17.786 -61.017 1.00 71.25 199 TYR A N 1
ATOM 1608 C CA . TYR A 1 199 ? 71.629 -17.020 -62.128 1.00 71.25 199 TYR A CA 1
ATOM 1609 C C . TYR A 1 199 ? 71.085 -17.925 -63.240 1.00 71.25 199 TYR A C 1
ATOM 1611 O O . TYR A 1 199 ? 70.018 -17.647 -63.787 1.00 71.25 199 TYR A O 1
ATOM 1619 N N . LYS A 1 200 ? 71.766 -19.032 -63.563 1.00 74.25 200 LYS A N 1
ATOM 1620 C CA . LYS A 1 200 ? 71.278 -20.038 -64.522 1.00 74.25 200 LYS A CA 1
ATOM 1621 C C . LYS A 1 200 ? 70.022 -20.735 -64.013 1.00 74.25 200 LYS A C 1
ATOM 1623 O O . LYS A 1 200 ? 69.069 -20.889 -64.778 1.00 74.25 200 LYS A O 1
ATOM 1628 N N . GLU A 1 201 ? 69.991 -21.110 -62.738 1.00 78.56 201 GLU A N 1
ATOM 1629 C CA . GLU A 1 201 ? 68.814 -21.705 -62.106 1.00 78.56 201 GLU A CA 1
ATOM 1630 C C . GLU A 1 201 ? 67.640 -20.715 -62.107 1.00 78.56 201 GLU A C 1
ATOM 1632 O O . GLU A 1 201 ? 66.546 -21.036 -62.577 1.00 78.56 201 GLU A O 1
ATOM 1637 N N . LEU A 1 202 ? 67.885 -19.462 -61.723 1.00 70.56 202 LEU A N 1
ATOM 1638 C CA . LEU A 1 202 ? 66.883 -18.400 -61.734 1.00 70.56 202 LEU A CA 1
ATOM 1639 C C . LEU A 1 202 ? 66.365 -18.111 -63.150 1.00 70.56 202 LEU A C 1
ATOM 1641 O O . LEU A 1 202 ? 65.158 -17.970 -63.351 1.00 70.56 202 LEU A O 1
ATOM 1645 N N . LYS A 1 203 ? 67.253 -18.087 -64.149 1.00 74.38 203 LYS A N 1
ATOM 1646 C CA . LYS A 1 203 ? 66.903 -17.948 -65.569 1.00 74.38 203 LYS A CA 1
ATOM 1647 C C . LYS A 1 203 ? 66.046 -19.118 -66.055 1.00 74.38 203 LYS A C 1
ATOM 1649 O O . LYS A 1 203 ? 65.108 -18.898 -66.818 1.00 74.38 203 LYS A O 1
ATOM 1654 N N . SER A 1 204 ? 66.319 -20.338 -65.589 1.00 75.31 204 SER A N 1
ATOM 1655 C CA . SER A 1 204 ? 65.523 -21.523 -65.932 1.00 75.31 204 SER A CA 1
ATOM 1656 C C . SER A 1 204 ? 64.113 -21.495 -65.326 1.00 75.31 204 SER A C 1
ATOM 1658 O O . SER A 1 204 ? 63.159 -21.895 -65.988 1.00 75.31 204 SER A O 1
ATOM 1660 N N . VAL A 1 205 ? 63.965 -20.973 -64.102 1.00 76.19 205 VAL A N 1
ATOM 1661 C CA . VAL A 1 205 ? 62.683 -20.918 -63.377 1.00 76.19 205 VAL A CA 1
ATOM 1662 C C . VAL A 1 205 ? 61.827 -19.727 -63.813 1.00 76.19 205 VAL A C 1
ATOM 1664 O O . VAL A 1 205 ? 60.606 -19.843 -63.893 1.00 76.19 205 VAL A O 1
ATOM 1667 N N . THR A 1 206 ? 62.446 -18.580 -64.102 1.00 68.94 206 THR A N 1
ATOM 1668 C CA . THR A 1 206 ? 61.726 -17.337 -64.430 1.00 68.94 206 THR A CA 1
ATOM 1669 C C . THR A 1 206 ? 61.553 -17.101 -65.931 1.00 68.94 206 THR A C 1
ATOM 1671 O O . THR A 1 206 ? 60.685 -16.326 -66.325 1.00 68.94 206 THR A O 1
ATOM 1674 N N . GLY A 1 207 ? 62.353 -17.755 -66.783 1.00 70.50 207 GLY A N 1
ATOM 1675 C CA . GLY A 1 207 ? 62.289 -17.624 -68.243 1.00 70.50 207 GLY A CA 1
ATOM 1676 C C . GLY A 1 207 ? 62.743 -16.263 -68.791 1.00 70.50 207 GLY A C 1
ATOM 1677 O O . GLY A 1 207 ? 62.626 -16.012 -69.991 1.00 70.50 207 GLY A O 1
ATOM 1678 N N . VAL A 1 208 ? 63.262 -15.372 -67.941 1.00 72.12 208 VAL A N 1
ATOM 1679 C CA . VAL A 1 208 ? 63.679 -14.017 -68.324 1.00 72.12 208 VAL A CA 1
ATOM 1680 C C . VAL A 1 208 ? 65.132 -14.034 -68.798 1.00 72.12 208 VAL A C 1
ATOM 1682 O O . VAL A 1 208 ? 66.032 -14.459 -68.080 1.00 72.12 208 VAL A O 1
ATOM 1685 N N . SER A 1 209 ? 65.376 -13.578 -70.030 1.00 66.69 209 SER A N 1
ATOM 1686 C CA . SER A 1 209 ? 66.696 -13.691 -70.673 1.00 66.69 209 SER A CA 1
ATOM 1687 C C . SER A 1 209 ? 67.636 -12.510 -70.411 1.00 66.69 209 SER A C 1
ATOM 1689 O O . SER A 1 209 ? 68.852 -12.685 -70.507 1.00 66.69 209 SER A O 1
ATOM 1691 N N . ASN A 1 210 ? 67.092 -11.343 -70.043 1.00 73.06 210 ASN A N 1
ATOM 1692 C CA . ASN A 1 210 ? 67.842 -10.102 -69.840 1.00 73.06 210 ASN A CA 1
ATOM 1693 C C . ASN A 1 210 ? 67.971 -9.756 -68.352 1.00 73.06 210 ASN A C 1
ATOM 1695 O O . ASN A 1 210 ? 66.983 -9.754 -67.618 1.00 73.06 210 ASN A O 1
ATOM 1699 N N . HIS A 1 211 ? 69.174 -9.363 -67.930 1.00 73.38 211 HIS A N 1
ATOM 1700 C CA . HIS A 1 211 ? 69.468 -8.978 -66.545 1.00 73.38 211 HIS A CA 1
ATOM 1701 C C . HIS A 1 211 ? 68.575 -7.828 -66.034 1.00 73.38 211 HIS A C 1
ATOM 1703 O O . HIS A 1 211 ? 67.977 -7.934 -64.969 1.00 73.38 211 HIS A O 1
ATOM 1709 N N . ASN A 1 212 ? 68.382 -6.782 -66.844 1.00 77.12 212 ASN A N 1
ATOM 1710 C CA . ASN A 1 212 ? 67.532 -5.628 -66.510 1.00 77.12 212 ASN A CA 1
ATOM 1711 C C . ASN A 1 212 ? 66.052 -6.015 -66.293 1.00 77.12 212 ASN A C 1
ATOM 1713 O O . ASN A 1 212 ? 65.337 -5.410 -65.498 1.00 77.12 212 ASN A O 1
ATOM 1717 N N . ASP A 1 213 ? 65.570 -7.047 -66.988 1.00 78.00 213 ASP A N 1
ATOM 1718 C CA . ASP A 1 213 ? 64.196 -7.523 -66.817 1.00 78.00 213 ASP A CA 1
ATOM 1719 C C . ASP A 1 213 ? 64.058 -8.375 -65.541 1.00 78.00 213 ASP A C 1
ATOM 1721 O O . ASP A 1 213 ? 63.016 -8.327 -64.884 1.00 78.00 213 ASP A O 1
ATOM 1725 N N . MET A 1 214 ? 65.126 -9.071 -65.126 1.00 75.69 214 MET A N 1
ATOM 1726 C CA . MET A 1 214 ? 65.194 -9.712 -63.808 1.00 75.69 214 MET A CA 1
ATOM 1727 C C . MET A 1 214 ? 65.213 -8.691 -62.670 1.00 75.69 214 MET A C 1
ATOM 1729 O O . MET A 1 214 ? 64.452 -8.849 -61.719 1.00 75.69 214 MET A O 1
ATOM 1733 N N . GLU A 1 215 ? 65.998 -7.618 -62.776 1.00 80.38 215 GLU A N 1
ATOM 1734 C CA . GLU A 1 215 ? 66.007 -6.542 -61.773 1.00 80.38 215 GLU A CA 1
ATOM 1735 C C . GLU A 1 215 ? 64.617 -5.909 -61.604 1.00 80.38 215 GLU A C 1
ATOM 1737 O O . GLU A 1 215 ? 64.122 -5.772 -60.484 1.00 80.38 215 GLU A O 1
ATOM 1742 N N . LYS A 1 216 ? 63.922 -5.600 -62.708 1.00 83.44 216 LYS A N 1
ATOM 1743 C CA . LYS A 1 216 ? 62.544 -5.075 -62.658 1.00 83.44 216 LYS A CA 1
ATOM 1744 C C . LYS A 1 216 ? 61.569 -6.051 -62.007 1.00 83.44 216 LYS A C 1
ATOM 1746 O O . LYS A 1 216 ? 60.704 -5.621 -61.244 1.00 83.44 216 LYS A O 1
ATOM 1751 N N . MET A 1 217 ? 61.692 -7.345 -62.297 1.00 81.75 217 MET A N 1
ATOM 1752 C CA . MET A 1 217 ? 60.861 -8.381 -61.686 1.00 81.75 217 MET A CA 1
ATOM 1753 C C . MET A 1 217 ? 61.121 -8.489 -60.180 1.00 81.75 217 MET A C 1
ATOM 1755 O O . MET A 1 217 ? 60.164 -8.573 -59.415 1.00 81.75 217 MET A O 1
ATOM 1759 N N . PHE A 1 218 ? 62.378 -8.413 -59.733 1.00 83.62 218 PHE A N 1
ATOM 1760 C CA . PHE A 1 218 ? 62.708 -8.383 -58.306 1.00 83.62 218 PHE A CA 1
ATOM 1761 C C . PHE A 1 218 ? 62.103 -7.170 -57.604 1.00 83.62 218 PHE A C 1
ATOM 1763 O O . PHE A 1 218 ? 61.458 -7.335 -56.571 1.00 83.62 218 PHE A O 1
ATOM 1770 N N . VAL A 1 219 ? 62.207 -5.980 -58.199 1.00 87.88 219 VAL A N 1
ATOM 1771 C CA . VAL A 1 219 ? 61.575 -4.766 -57.660 1.00 87.88 219 VAL A CA 1
ATOM 1772 C C . VAL A 1 219 ? 60.048 -4.913 -57.609 1.00 87.88 219 VAL A C 1
ATOM 1774 O O . VAL A 1 219 ? 59.411 -4.514 -56.637 1.00 87.88 219 VAL A O 1
ATOM 1777 N N . GLN A 1 220 ? 59.423 -5.521 -58.621 1.00 87.69 220 GLN A N 1
ATOM 1778 C CA . GLN A 1 220 ? 57.979 -5.785 -58.613 1.00 87.69 220 GLN A CA 1
ATOM 1779 C C . GLN A 1 220 ? 57.567 -6.814 -57.554 1.00 87.69 220 GLN A C 1
ATOM 1781 O O . GLN A 1 220 ? 56.534 -6.637 -56.907 1.00 87.69 220 GLN A O 1
ATOM 1786 N N . LEU A 1 221 ? 58.364 -7.863 -57.345 1.00 87.44 221 LEU A N 1
ATOM 1787 C CA . LEU A 1 221 ? 58.139 -8.864 -56.302 1.00 87.44 221 LEU A CA 1
ATOM 1788 C C . LEU A 1 221 ? 58.326 -8.263 -54.906 1.00 87.44 221 LEU A C 1
ATOM 1790 O O . LEU A 1 221 ? 57.516 -8.520 -54.017 1.00 87.44 221 LEU A O 1
ATOM 1794 N N . GLU A 1 222 ? 59.327 -7.411 -54.708 1.00 91.50 222 GLU A N 1
ATOM 1795 C CA . GLU A 1 222 ? 59.522 -6.674 -53.459 1.00 91.50 222 GLU A CA 1
ATOM 1796 C C . GLU A 1 222 ? 58.341 -5.726 -53.184 1.00 91.50 222 GLU A C 1
ATOM 1798 O O . GLU A 1 222 ? 57.757 -5.733 -52.098 1.00 91.50 222 GLU A O 1
ATOM 1803 N N . ASN A 1 223 ? 57.877 -4.990 -54.195 1.00 91.88 223 ASN A N 1
ATOM 1804 C CA . ASN A 1 223 ? 56.690 -4.136 -54.084 1.00 91.88 223 ASN A CA 1
ATOM 1805 C C . ASN A 1 223 ? 55.402 -4.942 -53.820 1.00 91.88 223 ASN A C 1
ATOM 1807 O O . ASN A 1 223 ? 54.536 -4.521 -53.051 1.00 91.88 223 ASN A O 1
ATOM 1811 N N . SER A 1 224 ? 55.258 -6.122 -54.428 1.00 92.94 224 SER A N 1
ATOM 1812 C CA . SER A 1 224 ? 54.111 -7.010 -54.208 1.00 92.94 224 SER A CA 1
ATOM 1813 C C . SER A 1 224 ? 54.128 -7.616 -52.803 1.00 92.94 224 SER A C 1
ATOM 1815 O O . SER A 1 224 ? 53.112 -7.600 -52.108 1.00 92.94 224 SER A O 1
ATOM 1817 N N . THR A 1 225 ? 55.288 -8.090 -52.342 1.00 92.25 225 THR A N 1
ATOM 1818 C CA . THR A 1 225 ? 55.451 -8.669 -51.001 1.00 92.25 225 THR A CA 1
ATOM 1819 C C . THR A 1 225 ? 55.254 -7.626 -49.906 1.00 92.25 225 THR A C 1
ATOM 1821 O O . THR A 1 225 ? 54.575 -7.906 -48.918 1.00 92.25 225 THR A O 1
ATOM 1824 N N . THR A 1 226 ? 55.763 -6.404 -50.085 1.00 93.19 226 THR A N 1
ATOM 1825 C CA . THR A 1 226 ? 55.506 -5.286 -49.163 1.00 93.19 226 THR A CA 1
ATOM 1826 C C . THR A 1 226 ? 54.024 -4.906 -49.130 1.00 93.19 226 THR A C 1
ATOM 1828 O O . THR A 1 226 ? 53.466 -4.776 -48.039 1.00 93.19 226 THR A O 1
ATOM 1831 N N . SER A 1 227 ? 53.353 -4.833 -50.284 1.00 93.75 227 SER A N 1
ATOM 1832 C CA . SER A 1 227 ? 51.906 -4.566 -50.365 1.00 93.75 227 SER A CA 1
ATOM 1833 C C . SER A 1 227 ? 51.069 -5.657 -49.684 1.00 93.75 227 SER A C 1
ATOM 1835 O O . SER A 1 227 ? 50.154 -5.355 -48.921 1.00 93.75 227 SER A O 1
ATOM 1837 N N . LEU A 1 228 ? 51.400 -6.937 -49.895 1.00 93.81 228 LEU A N 1
ATOM 1838 C CA . LEU A 1 228 ? 50.733 -8.061 -49.224 1.00 93.81 228 LEU A CA 1
ATOM 1839 C C . LEU A 1 228 ? 50.947 -8.029 -47.709 1.00 93.81 228 LEU A C 1
ATOM 1841 O O . LEU A 1 228 ? 50.021 -8.313 -46.951 1.00 93.81 228 LEU A O 1
ATOM 1845 N N . ARG A 1 229 ? 52.145 -7.649 -47.257 1.00 94.31 229 ARG A N 1
ATOM 1846 C CA . ARG A 1 229 ? 52.453 -7.513 -45.830 1.00 94.31 229 ARG A CA 1
ATOM 1847 C C . ARG A 1 229 ? 51.635 -6.398 -45.181 1.00 94.31 229 ARG A C 1
ATOM 1849 O O . ARG A 1 229 ? 51.095 -6.609 -44.099 1.00 94.31 229 ARG A O 1
ATOM 1856 N N . GLN A 1 230 ? 51.502 -5.255 -45.854 1.00 95.19 230 GLN A N 1
ATOM 1857 C CA . GLN A 1 230 ? 50.639 -4.158 -45.407 1.00 95.19 230 GLN A CA 1
ATOM 1858 C C . GLN A 1 230 ? 49.176 -4.605 -45.327 1.00 95.19 230 GLN A C 1
ATOM 1860 O O . GLN A 1 230 ? 48.533 -4.418 -44.298 1.00 95.19 230 GLN A O 1
ATOM 1865 N N . LEU A 1 231 ? 48.673 -5.282 -46.361 1.00 94.31 231 LEU A N 1
ATOM 1866 C CA . LEU A 1 231 ? 47.287 -5.752 -46.408 1.00 94.31 231 LEU A CA 1
ATOM 1867 C C . LEU A 1 231 ? 47.000 -6.819 -45.336 1.00 94.31 231 LEU A C 1
ATOM 1869 O O . LEU A 1 231 ? 45.938 -6.803 -44.715 1.00 94.31 231 LEU A O 1
ATOM 1873 N N . SER A 1 232 ? 47.969 -7.697 -45.057 1.00 95.25 232 SER A N 1
ATOM 1874 C CA . SER A 1 232 ? 47.912 -8.651 -43.941 1.00 95.25 232 SER A CA 1
ATOM 1875 C C . SER A 1 232 ? 47.853 -7.934 -42.592 1.00 95.25 232 SER A C 1
ATOM 1877 O O . SER A 1 232 ? 47.024 -8.272 -41.750 1.00 95.25 232 SER A O 1
ATOM 1879 N N . GLN A 1 233 ? 48.688 -6.912 -42.388 1.00 96.38 233 GLN A N 1
ATOM 1880 C CA . GLN A 1 233 ? 48.697 -6.129 -41.153 1.00 96.38 233 GLN A CA 1
ATOM 1881 C C . GLN A 1 233 ? 47.377 -5.369 -40.954 1.00 96.38 233 GLN A C 1
ATOM 1883 O O . GLN A 1 233 ? 46.821 -5.364 -39.856 1.00 96.38 233 GLN A O 1
ATOM 1888 N N . GLU A 1 234 ? 46.831 -4.768 -42.012 1.00 95.75 234 GLU A N 1
ATOM 1889 C CA . GLU A 1 234 ? 45.518 -4.120 -41.972 1.00 95.75 234 GLU A CA 1
ATOM 1890 C C . GLU A 1 234 ? 44.390 -5.107 -41.653 1.00 95.75 234 GLU A C 1
ATOM 1892 O O . GLU A 1 234 ? 43.477 -4.777 -40.890 1.00 95.75 234 GLU A O 1
ATOM 1897 N N . ALA A 1 235 ? 44.443 -6.318 -42.216 1.00 93.88 235 ALA A N 1
ATOM 1898 C CA . ALA A 1 235 ? 43.478 -7.373 -41.931 1.00 93.88 235 ALA A CA 1
ATOM 1899 C C . ALA A 1 235 ? 43.545 -7.816 -40.461 1.00 93.88 235 ALA A C 1
ATOM 1901 O O . ALA A 1 235 ? 42.502 -7.915 -39.816 1.00 93.88 235 ALA A O 1
ATOM 1902 N N . GLU A 1 236 ? 44.745 -7.995 -39.900 1.00 95.81 236 GLU A N 1
ATOM 1903 C CA . GLU A 1 236 ? 44.934 -8.326 -38.481 1.00 95.81 236 GLU A CA 1
ATOM 1904 C C . GLU A 1 236 ? 44.407 -7.227 -37.550 1.00 95.81 236 GLU A C 1
ATOM 1906 O O . GLU A 1 236 ? 43.748 -7.518 -36.548 1.00 95.81 236 GLU A O 1
ATOM 1911 N N . VAL A 1 237 ? 44.659 -5.956 -37.879 1.00 96.75 237 VAL A N 1
ATOM 1912 C CA . VAL A 1 237 ? 44.145 -4.817 -37.103 1.00 96.75 237 VAL A CA 1
ATOM 1913 C C . VAL A 1 237 ? 42.618 -4.778 -37.148 1.00 96.75 237 VAL A C 1
ATOM 1915 O O . VAL A 1 237 ? 41.978 -4.638 -36.104 1.00 96.75 237 VAL A O 1
ATOM 1918 N N . LYS A 1 238 ? 42.014 -4.959 -38.329 1.00 95.75 238 LYS A N 1
ATOM 1919 C CA . LYS A 1 238 ? 40.551 -5.033 -38.472 1.00 95.75 238 LYS A CA 1
ATOM 1920 C C . LYS A 1 238 ? 39.968 -6.223 -37.717 1.00 95.75 238 LYS A C 1
ATOM 1922 O O . LYS A 1 238 ? 38.944 -6.068 -37.060 1.00 95.75 238 LYS A O 1
ATOM 1927 N N . GLN A 1 239 ? 40.617 -7.384 -37.767 1.00 95.56 239 GLN A N 1
ATOM 1928 C CA . GLN A 1 239 ? 40.178 -8.574 -37.044 1.00 95.56 239 GLN A CA 1
ATOM 1929 C C . GLN A 1 239 ? 40.177 -8.338 -35.532 1.00 95.56 239 GLN A C 1
ATOM 1931 O O . GLN A 1 239 ? 39.172 -8.619 -34.883 1.00 95.56 239 GLN A O 1
ATOM 1936 N N . LYS A 1 240 ? 41.258 -7.770 -34.980 1.00 96.38 240 LYS A N 1
ATOM 1937 C CA . LYS A 1 240 ? 41.324 -7.411 -33.555 1.00 96.38 240 LYS A CA 1
ATOM 1938 C C . LYS A 1 240 ? 40.250 -6.393 -33.183 1.00 96.38 240 LYS A C 1
ATOM 1940 O O . LYS A 1 240 ? 39.519 -6.610 -32.228 1.00 96.38 240 LYS A O 1
ATOM 1945 N N . SER A 1 241 ? 40.081 -5.343 -33.988 1.00 96.38 241 SER A N 1
ATOM 1946 C CA . SER A 1 241 ? 39.055 -4.325 -33.744 1.00 96.38 241 SER A CA 1
ATOM 1947 C C . SER A 1 241 ? 37.635 -4.904 -33.744 1.00 96.38 241 SER A C 1
ATOM 1949 O O . SER A 1 241 ? 36.845 -4.582 -32.859 1.00 96.38 241 SER A O 1
ATOM 1951 N N . LEU A 1 242 ? 37.310 -5.787 -34.693 1.00 95.25 242 LEU A N 1
ATOM 1952 C CA . LEU A 1 242 ? 36.013 -6.466 -34.738 1.00 95.25 242 LEU A CA 1
ATOM 1953 C C . LEU A 1 242 ? 35.824 -7.421 -33.557 1.00 95.25 242 LEU A C 1
ATOM 1955 O O . LEU A 1 242 ? 34.712 -7.551 -33.047 1.00 95.25 242 LEU A O 1
ATOM 1959 N N . GLN A 1 243 ? 36.892 -8.083 -33.113 1.00 96.75 243 GLN A N 1
ATOM 1960 C CA . GLN A 1 243 ? 36.855 -8.956 -31.946 1.00 96.75 243 GLN A CA 1
ATOM 1961 C C . GLN A 1 243 ? 36.585 -8.157 -30.663 1.00 96.75 243 GLN A C 1
ATOM 1963 O O . GLN A 1 243 ? 35.669 -8.511 -29.921 1.00 96.75 243 GLN A O 1
ATOM 1968 N N . ASP A 1 244 ? 37.266 -7.024 -30.476 1.00 96.44 244 ASP A N 1
ATOM 1969 C CA . ASP A 1 244 ? 37.037 -6.113 -29.349 1.00 96.44 244 ASP A CA 1
ATOM 1970 C C . ASP A 1 244 ? 35.608 -5.550 -29.357 1.00 96.44 244 ASP A C 1
ATOM 1972 O O . ASP A 1 244 ? 34.937 -5.524 -28.325 1.00 96.44 244 ASP A O 1
ATOM 1976 N N . GLN A 1 245 ? 35.098 -5.143 -30.526 1.00 96.00 245 GLN A N 1
ATOM 1977 C CA . GLN A 1 245 ? 33.711 -4.685 -30.673 1.00 96.00 245 GLN A CA 1
ATOM 1978 C C . GLN A 1 245 ? 32.703 -5.786 -30.332 1.00 96.00 245 GLN A C 1
ATOM 1980 O O . GLN A 1 245 ? 31.693 -5.524 -29.678 1.00 96.00 245 GLN A O 1
ATOM 1985 N N . ASN A 1 246 ? 32.964 -7.024 -30.753 1.00 96.44 246 ASN A N 1
ATOM 1986 C CA . ASN A 1 246 ? 32.097 -8.158 -30.454 1.00 96.44 246 ASN A CA 1
ATOM 1987 C C . ASN A 1 246 ? 32.070 -8.451 -28.947 1.00 96.44 246 ASN A C 1
ATOM 1989 O O . ASN A 1 246 ? 31.001 -8.655 -28.373 1.00 96.44 246 ASN A O 1
ATOM 1993 N N . ASP A 1 247 ? 33.218 -8.399 -28.276 1.00 96.31 247 ASP A N 1
ATOM 1994 C CA . ASP A 1 247 ? 33.286 -8.628 -26.833 1.00 96.31 247 ASP A CA 1
ATOM 1995 C C . ASP A 1 247 ? 32.640 -7.485 -26.030 1.00 96.31 247 ASP A C 1
ATOM 1997 O O . ASP A 1 247 ? 31.918 -7.749 -25.064 1.00 96.31 247 ASP A O 1
ATOM 2001 N N . GLN A 1 248 ? 32.765 -6.234 -26.486 1.00 96.12 248 GLN A N 1
ATOM 2002 C CA . GLN A 1 248 ? 32.008 -5.102 -25.934 1.00 96.12 248 GLN A CA 1
ATOM 2003 C C . GLN A 1 248 ? 30.492 -5.286 -26.100 1.00 96.12 248 GLN A C 1
ATOM 2005 O O . GLN A 1 248 ? 29.733 -5.083 -25.149 1.00 96.12 248 GLN A O 1
ATOM 2010 N N . LEU A 1 249 ? 30.036 -5.718 -27.280 1.00 94.56 249 LEU A N 1
ATOM 2011 C CA . LEU A 1 249 ? 28.618 -5.984 -27.539 1.00 94.56 249 LEU A CA 1
ATOM 2012 C C . LEU A 1 249 ? 28.078 -7.127 -26.672 1.00 94.56 249 LEU A C 1
ATOM 2014 O O . LEU A 1 249 ? 26.970 -7.020 -26.144 1.00 94.56 249 LEU A O 1
ATOM 2018 N N . LYS A 1 250 ? 28.852 -8.200 -26.470 1.00 95.25 250 LYS A N 1
ATOM 2019 C CA . LYS A 1 250 ? 28.476 -9.289 -25.554 1.00 95.25 250 LYS A CA 1
ATOM 2020 C C . LYS A 1 250 ? 28.351 -8.799 -24.114 1.00 95.25 250 LYS A C 1
ATOM 2022 O O . LYS A 1 250 ? 27.396 -9.175 -23.435 1.00 95.25 250 LYS A O 1
ATOM 2027 N N . ALA A 1 251 ? 29.279 -7.961 -23.650 1.00 94.56 251 ALA A N 1
ATOM 2028 C CA . ALA A 1 251 ? 29.219 -7.388 -22.308 1.00 94.56 251 ALA A CA 1
ATOM 2029 C C . ALA A 1 251 ? 27.961 -6.520 -22.128 1.00 94.56 251 ALA A C 1
ATOM 2031 O O . ALA A 1 251 ? 27.199 -6.733 -21.183 1.00 94.56 251 ALA A O 1
ATOM 2032 N N . ALA A 1 252 ? 27.681 -5.630 -23.085 1.00 93.44 252 ALA A N 1
ATOM 2033 C CA . ALA A 1 252 ? 26.478 -4.799 -23.077 1.00 93.44 252 ALA A CA 1
ATOM 2034 C C . ALA A 1 252 ? 25.187 -5.638 -23.123 1.00 93.44 252 ALA A C 1
ATOM 2036 O O . ALA A 1 252 ? 24.213 -5.334 -22.432 1.00 93.44 252 ALA A O 1
ATOM 2037 N N . TYR A 1 253 ? 25.175 -6.729 -23.895 1.00 95.19 253 TYR A N 1
ATOM 2038 C CA . TYR A 1 253 ? 24.043 -7.654 -23.947 1.00 95.19 253 TYR A CA 1
ATOM 2039 C C . TYR A 1 253 ? 23.789 -8.335 -22.595 1.00 95.19 253 TYR A C 1
ATOM 2041 O O . TYR A 1 253 ? 22.641 -8.418 -22.157 1.00 95.19 253 TYR A O 1
ATOM 2049 N N . LEU A 1 254 ? 24.839 -8.807 -21.916 1.00 94.12 254 LEU A N 1
ATOM 2050 C CA . LEU A 1 254 ? 24.712 -9.434 -20.596 1.00 94.12 254 LEU A CA 1
ATOM 2051 C C . LEU A 1 254 ? 24.203 -8.448 -19.541 1.00 94.12 254 LEU A C 1
ATOM 2053 O O . LEU A 1 254 ? 23.354 -8.810 -18.724 1.00 94.12 254 LEU A O 1
ATOM 2057 N N . GLU A 1 255 ? 24.668 -7.201 -19.585 1.00 94.38 255 GLU A N 1
ATOM 2058 C CA . GLU A 1 255 ? 24.179 -6.144 -18.701 1.00 94.38 255 GLU A CA 1
ATOM 2059 C C . GLU A 1 255 ? 22.693 -5.851 -18.953 1.00 94.38 255 GLU A C 1
ATOM 2061 O O . GLU A 1 255 ? 21.885 -5.857 -18.020 1.00 94.38 255 GLU A O 1
ATOM 2066 N N . LEU A 1 256 ? 22.298 -5.689 -20.220 1.00 92.75 256 LEU A N 1
ATOM 2067 C CA . LEU A 1 256 ? 20.902 -5.456 -20.586 1.00 92.75 256 LEU A CA 1
ATOM 2068 C C . LEU A 1 256 ? 20.003 -6.631 -20.184 1.00 92.75 256 LEU A C 1
ATOM 2070 O O . LEU A 1 256 ? 18.894 -6.415 -19.689 1.00 92.75 256 LEU A O 1
ATOM 2074 N N . LYS A 1 257 ? 20.486 -7.866 -20.350 1.00 95.00 257 LYS A N 1
ATOM 2075 C CA . LYS A 1 257 ? 19.786 -9.077 -19.917 1.00 95.00 257 LYS A CA 1
ATOM 2076 C C . LYS A 1 257 ? 19.572 -9.084 -18.403 1.00 95.00 257 LYS A C 1
ATOM 2078 O O . LYS A 1 257 ? 18.444 -9.271 -17.963 1.00 95.00 257 LYS A O 1
ATOM 2083 N N . SER A 1 258 ? 20.609 -8.782 -17.621 1.00 91.81 258 SER A N 1
ATOM 2084 C CA . SER A 1 258 ? 20.517 -8.667 -16.157 1.00 91.81 258 SER A CA 1
ATOM 2085 C C . SER A 1 258 ? 19.497 -7.603 -15.721 1.00 91.81 258 SER A C 1
ATOM 2087 O O . SER A 1 258 ? 18.653 -7.846 -14.854 1.00 91.81 258 SER A O 1
ATOM 2089 N N . ILE A 1 259 ? 19.501 -6.436 -16.376 1.00 90.94 259 ILE A N 1
ATOM 2090 C CA . ILE A 1 259 ? 18.516 -5.373 -16.124 1.00 90.94 259 ILE A CA 1
ATOM 2091 C C . ILE A 1 259 ? 17.096 -5.844 -16.476 1.00 90.94 259 ILE A C 1
ATOM 2093 O O . ILE A 1 259 ? 16.146 -5.538 -15.748 1.00 90.94 259 ILE A O 1
ATOM 2097 N N . GLY A 1 260 ? 16.938 -6.576 -17.581 1.00 88.56 260 GLY A N 1
ATOM 2098 C CA . GLY A 1 260 ? 15.673 -7.183 -17.993 1.00 88.56 260 GLY A CA 1
ATOM 2099 C C . GLY A 1 260 ? 15.141 -8.170 -16.955 1.00 88.56 260 GLY A C 1
ATOM 2100 O O . GLY A 1 260 ? 14.006 -8.020 -16.497 1.00 88.56 260 GLY A O 1
ATOM 2101 N N . ASP A 1 261 ? 15.982 -9.102 -16.513 1.00 89.12 261 ASP A N 1
ATOM 2102 C CA . ASP A 1 261 ? 15.644 -10.116 -15.509 1.00 89.12 261 ASP A CA 1
ATOM 2103 C C . ASP A 1 261 ? 15.250 -9.469 -14.169 1.00 89.12 261 ASP A C 1
ATOM 2105 O O . ASP A 1 261 ? 14.255 -9.849 -13.543 1.00 89.12 261 ASP A O 1
ATOM 2109 N N . PHE A 1 262 ? 15.956 -8.412 -13.753 1.00 87.75 262 PHE A N 1
ATOM 2110 C CA . PHE A 1 262 ? 15.610 -7.647 -12.554 1.00 87.75 262 PHE A CA 1
ATOM 2111 C C . PHE A 1 262 ? 14.250 -6.939 -12.670 1.00 87.75 262 PHE A C 1
ATOM 2113 O O . PHE A 1 262 ? 13.464 -6.933 -11.715 1.00 87.75 262 PHE A O 1
ATOM 2120 N N . LYS A 1 263 ? 13.940 -6.353 -13.834 1.00 89.38 263 LYS A N 1
ATOM 2121 C CA . LYS A 1 263 ? 12.635 -5.720 -14.088 1.00 89.38 263 LYS A CA 1
ATOM 2122 C C . LYS A 1 263 ? 11.504 -6.748 -14.089 1.00 89.38 263 LYS A C 1
ATOM 2124 O O . LYS A 1 263 ? 10.492 -6.509 -13.435 1.00 89.38 263 LYS A O 1
ATOM 2129 N N . LEU A 1 264 ? 11.687 -7.892 -14.749 1.00 85.94 264 LEU A N 1
ATOM 2130 C CA . LEU A 1 264 ? 10.711 -8.988 -14.757 1.00 85.94 264 LEU A CA 1
ATOM 2131 C C . LEU A 1 264 ? 10.465 -9.533 -13.347 1.00 85.94 264 LEU A C 1
ATOM 2133 O O . LEU A 1 264 ? 9.317 -9.713 -12.941 1.00 85.94 264 LEU A O 1
ATOM 2137 N N . SER A 1 265 ? 11.526 -9.704 -12.555 1.00 90.19 265 SER A N 1
ATOM 2138 C CA . SER A 1 265 ? 11.416 -10.100 -11.148 1.00 90.19 265 SER A CA 1
ATOM 2139 C C . SER A 1 265 ? 10.561 -9.111 -10.348 1.00 90.19 265 SER A C 1
ATOM 2141 O O . SER A 1 265 ? 9.618 -9.522 -9.665 1.00 90.19 265 SER A O 1
ATOM 2143 N N . LYS A 1 266 ? 10.800 -7.800 -10.503 1.00 88.06 266 LYS A N 1
ATOM 2144 C CA . LYS A 1 266 ? 9.984 -6.753 -9.865 1.00 88.06 266 LYS A CA 1
ATOM 2145 C C . LYS A 1 266 ? 8.522 -6.778 -10.303 1.00 88.06 266 LYS A C 1
ATOM 2147 O O . LYS A 1 266 ? 7.655 -6.648 -9.442 1.00 88.06 266 LYS A O 1
ATOM 2152 N N . ILE A 1 267 ? 8.251 -6.959 -11.596 1.00 87.94 267 ILE A N 1
ATOM 2153 C CA . ILE A 1 267 ? 6.883 -7.062 -12.126 1.00 87.94 267 ILE A CA 1
ATOM 2154 C C . ILE A 1 267 ? 6.174 -8.263 -11.491 1.00 87.94 267 ILE A C 1
ATOM 2156 O O . ILE A 1 267 ? 5.131 -8.086 -10.869 1.00 87.94 267 ILE A O 1
ATOM 2160 N N . SER A 1 268 ? 6.801 -9.444 -11.500 1.00 85.25 268 SER A N 1
ATOM 2161 C CA . SER A 1 268 ? 6.213 -10.655 -10.908 1.00 85.25 268 SER A CA 1
ATOM 2162 C C . SER A 1 268 ? 5.971 -10.539 -9.395 1.00 85.25 268 SER A C 1
ATOM 2164 O O . SER A 1 268 ? 5.038 -11.129 -8.848 1.00 85.25 268 SER A O 1
ATOM 2166 N N . ALA A 1 269 ? 6.818 -9.788 -8.681 1.00 86.62 269 ALA A N 1
ATOM 2167 C CA . ALA A 1 269 ? 6.633 -9.510 -7.262 1.00 86.62 269 ALA A CA 1
ATOM 2168 C C . ALA A 1 269 ? 5.482 -8.522 -7.027 1.00 86.62 269 ALA A C 1
ATOM 2170 O O . ALA A 1 269 ? 4.767 -8.637 -6.029 1.00 86.62 269 ALA A O 1
ATOM 2171 N N . HIS A 1 270 ? 5.296 -7.560 -7.932 1.00 88.00 270 HIS A N 1
ATOM 2172 C CA . HIS A 1 270 ? 4.191 -6.616 -7.866 1.00 88.00 270 HIS A CA 1
ATOM 2173 C C . HIS A 1 270 ? 2.852 -7.298 -8.156 1.00 88.00 270 HIS A C 1
ATOM 2175 O O . HIS A 1 270 ? 1.927 -7.133 -7.368 1.00 88.00 270 HIS A O 1
ATOM 2181 N N . GLU A 1 271 ? 2.782 -8.146 -9.185 1.00 90.38 271 GLU A N 1
ATOM 2182 C CA . GLU A 1 271 ? 1.603 -8.961 -9.511 1.00 90.38 271 GLU A CA 1
ATOM 2183 C C . GLU A 1 271 ? 1.194 -9.864 -8.342 1.00 90.38 271 GLU A C 1
ATOM 2185 O O . GLU A 1 271 ? 0.023 -9.915 -7.976 1.00 90.38 271 GLU A O 1
ATOM 2190 N N . ARG A 1 272 ? 2.163 -10.506 -7.671 1.00 89.06 272 ARG A N 1
ATOM 2191 C CA . ARG A 1 272 ? 1.897 -11.302 -6.459 1.00 89.06 272 ARG A CA 1
ATOM 2192 C C . ARG A 1 272 ? 1.300 -10.470 -5.324 1.00 89.06 272 ARG A C 1
ATOM 2194 O O . ARG A 1 272 ? 0.373 -10.921 -4.655 1.00 89.06 272 ARG A O 1
ATOM 2201 N N . LYS A 1 273 ? 1.820 -9.260 -5.093 1.00 87.56 273 LYS A N 1
ATOM 2202 C CA . LYS A 1 273 ? 1.276 -8.347 -4.073 1.00 87.56 273 LYS A CA 1
ATOM 2203 C C . LYS A 1 273 ? -0.115 -7.841 -4.448 1.00 87.56 273 LYS A C 1
ATOM 2205 O O . LYS A 1 273 ? -0.963 -7.753 -3.565 1.00 87.56 273 LYS A O 1
ATOM 2210 N N . GLN A 1 274 ? -0.346 -7.546 -5.725 1.00 92.38 274 GLN A N 1
ATOM 2211 C CA . GLN A 1 274 ? -1.646 -7.118 -6.228 1.00 92.38 274 GLN A CA 1
ATOM 2212 C C . GLN A 1 274 ? -2.686 -8.231 -6.057 1.00 92.38 274 GLN A C 1
ATOM 2214 O O . GLN A 1 274 ? -3.707 -7.999 -5.423 1.00 92.38 274 GLN A O 1
ATOM 2219 N N . GLY A 1 275 ? -2.373 -9.463 -6.471 1.00 91.94 275 GLY A N 1
ATOM 2220 C CA . GLY A 1 275 ? -3.267 -10.607 -6.273 1.00 91.94 275 GLY A CA 1
ATOM 2221 C C . GLY A 1 275 ? -3.566 -10.889 -4.796 1.00 91.94 275 GLY A C 1
ATOM 2222 O O . GLY A 1 275 ? -4.693 -11.226 -4.442 1.00 91.94 275 GLY A O 1
ATOM 2223 N N . HIS A 1 276 ? -2.590 -10.691 -3.900 1.00 91.69 276 HIS A N 1
ATOM 2224 C CA . HIS A 1 276 ? -2.841 -10.788 -2.460 1.00 91.69 276 HIS A CA 1
ATOM 2225 C C . HIS A 1 276 ? -3.790 -9.689 -1.955 1.00 91.69 276 HIS A C 1
ATOM 2227 O O . HIS A 1 276 ? -4.670 -9.969 -1.142 1.00 91.69 276 HIS A O 1
ATOM 2233 N N . MET A 1 277 ? -3.633 -8.455 -2.441 1.00 90.81 277 MET A N 1
ATOM 2234 C CA . MET A 1 277 ? -4.529 -7.347 -2.106 1.00 90.81 277 MET A CA 1
ATOM 2235 C C . MET A 1 277 ? -5.959 -7.628 -2.578 1.00 90.81 277 MET A C 1
ATOM 2237 O O . MET A 1 277 ? -6.899 -7.474 -1.800 1.00 90.81 277 MET A O 1
ATOM 2241 N N . ASP A 1 278 ? -6.116 -8.104 -3.812 1.00 94.69 278 ASP A N 1
ATOM 2242 C CA . ASP A 1 278 ? -7.419 -8.423 -4.395 1.00 94.69 278 ASP A CA 1
ATOM 2243 C C . ASP A 1 278 ? -8.123 -9.538 -3.597 1.00 94.69 278 ASP A C 1
ATOM 2245 O O . ASP A 1 278 ? -9.293 -9.398 -3.237 1.00 94.69 278 ASP A O 1
ATOM 2249 N N . ALA A 1 279 ? -7.390 -10.581 -3.185 1.00 94.12 279 ALA A N 1
ATOM 2250 C CA . ALA A 1 279 ? -7.920 -11.643 -2.325 1.00 94.12 279 ALA A CA 1
ATOM 2251 C C . ALA A 1 279 ? -8.362 -11.133 -0.936 1.00 94.12 279 ALA A C 1
ATOM 2253 O O . ALA A 1 279 ? -9.374 -11.579 -0.387 1.00 94.12 279 ALA A O 1
ATOM 2254 N N . LEU A 1 280 ? -7.628 -10.180 -0.347 1.00 93.62 280 LEU A N 1
ATOM 2255 C CA . LEU A 1 280 ? -8.024 -9.551 0.918 1.00 93.62 280 LEU A CA 1
ATOM 2256 C C . LEU A 1 280 ? -9.281 -8.686 0.760 1.00 93.62 280 LEU A C 1
ATOM 2258 O O . LEU A 1 280 ? -10.137 -8.690 1.649 1.00 93.62 280 LEU A O 1
ATOM 2262 N N . ILE A 1 281 ? -9.411 -7.969 -0.359 1.00 93.69 281 ILE A N 1
ATOM 2263 C CA . ILE A 1 281 ? -10.605 -7.182 -0.689 1.00 93.69 281 ILE A CA 1
ATOM 2264 C C . ILE A 1 281 ? -11.818 -8.103 -0.834 1.00 93.69 281 ILE A C 1
ATOM 2266 O O . ILE A 1 281 ? -12.864 -7.833 -0.242 1.00 93.69 281 ILE A O 1
ATOM 2270 N N . GLU A 1 282 ? -11.677 -9.213 -1.554 1.00 96.12 282 GLU A N 1
ATOM 2271 C CA . GLU A 1 282 ? -12.749 -10.193 -1.727 1.00 96.12 282 GLU A CA 1
ATOM 2272 C C . GLU A 1 282 ? -13.185 -10.793 -0.382 1.00 96.12 282 GLU A C 1
ATOM 2274 O O . GLU A 1 282 ? -14.375 -10.802 -0.054 1.00 96.12 282 GLU A O 1
ATOM 2279 N N . LYS A 1 283 ? -12.224 -11.172 0.471 1.00 95.50 283 LYS A N 1
ATOM 2280 C CA . LYS A 1 283 ? -12.510 -11.668 1.825 1.00 95.50 283 LYS A CA 1
ATOM 2281 C C . LYS A 1 283 ? -13.233 -10.627 2.684 1.00 95.50 283 LYS A C 1
ATOM 2283 O O . LYS A 1 283 ? -14.188 -10.964 3.386 1.00 95.50 283 LYS A O 1
ATOM 2288 N N . LYS A 1 284 ? -12.811 -9.358 2.631 1.00 96.31 284 LYS A N 1
ATOM 2289 C CA . LYS A 1 284 ? -13.491 -8.250 3.323 1.00 96.31 284 LYS A CA 1
ATOM 2290 C C . LYS A 1 284 ? -14.935 -8.111 2.841 1.00 96.31 284 LYS A C 1
ATOM 2292 O O . LYS A 1 284 ? -15.834 -7.976 3.668 1.00 96.31 284 LYS A O 1
ATOM 2297 N N . ASN A 1 285 ? -15.157 -8.154 1.530 1.00 95.38 285 ASN A N 1
ATOM 2298 C CA . ASN A 1 285 ? -16.490 -8.029 0.945 1.00 95.38 285 ASN A CA 1
ATOM 2299 C C . ASN A 1 285 ? -17.398 -9.195 1.360 1.00 95.38 285 ASN A C 1
ATOM 2301 O O . ASN A 1 285 ? -18.545 -8.958 1.736 1.00 95.38 285 ASN A O 1
ATOM 2305 N N . SER A 1 286 ? -16.874 -10.425 1.388 1.00 96.25 286 SER A N 1
ATOM 2306 C CA . SER A 1 286 ? -17.598 -11.602 1.887 1.00 96.25 286 SER A CA 1
ATOM 2307 C C . SER A 1 286 ? -18.008 -11.443 3.353 1.00 96.25 286 SER A C 1
ATOM 2309 O O . SER A 1 286 ? -19.182 -11.595 3.686 1.00 96.25 286 SER A O 1
ATOM 2311 N N . MET A 1 287 ? -17.074 -11.061 4.233 1.00 94.62 287 MET A N 1
ATOM 2312 C CA . MET A 1 287 ? -17.377 -10.839 5.655 1.00 94.62 287 MET A CA 1
ATOM 2313 C C . MET A 1 287 ? -18.378 -9.693 5.858 1.00 94.62 287 MET A C 1
ATOM 2315 O O . MET A 1 287 ? -19.245 -9.766 6.727 1.00 94.62 287 MET A O 1
ATOM 2319 N N . GLN A 1 288 ? -18.308 -8.641 5.039 1.00 96.69 288 GLN A N 1
ATOM 2320 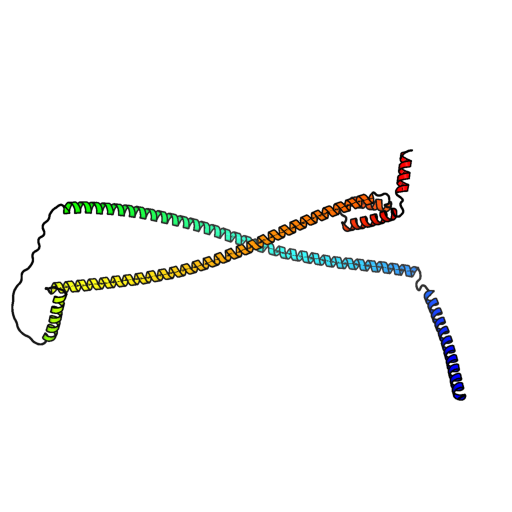C CA . GLN A 1 288 ? -19.277 -7.547 5.080 1.00 96.69 288 GLN A CA 1
ATOM 2321 C C . GLN A 1 288 ? -20.678 -8.005 4.647 1.00 96.69 288 GLN A C 1
ATOM 2323 O O . GLN A 1 288 ? -21.669 -7.582 5.246 1.00 96.69 288 GLN A O 1
ATOM 2328 N N . ALA A 1 289 ? -20.774 -8.867 3.632 1.00 96.25 289 ALA A N 1
ATOM 2329 C CA . ALA A 1 289 ? -22.040 -9.446 3.195 1.00 96.25 289 ALA A CA 1
ATOM 2330 C C . ALA A 1 289 ? -22.656 -10.338 4.287 1.00 96.25 289 ALA A C 1
ATOM 2332 O O . ALA A 1 289 ? -23.843 -10.203 4.588 1.00 96.25 289 ALA A O 1
ATOM 2333 N N . GLU A 1 290 ? -21.849 -11.179 4.940 1.00 97.06 290 GLU A N 1
ATOM 2334 C CA . GLU A 1 290 ? -22.285 -11.995 6.081 1.00 97.06 290 GLU A CA 1
ATOM 2335 C C . GLU A 1 290 ? -22.759 -11.136 7.258 1.00 97.06 290 GLU A C 1
ATOM 2337 O O . GLU A 1 290 ? -23.835 -11.373 7.807 1.00 97.06 290 GLU A O 1
ATOM 2342 N N . LEU A 1 291 ? -22.011 -10.088 7.607 1.00 96.62 291 LEU A N 1
ATOM 2343 C CA . LEU A 1 291 ? -22.388 -9.146 8.659 1.00 96.62 291 LEU A CA 1
ATOM 2344 C C . LEU A 1 291 ? -23.718 -8.446 8.345 1.00 96.62 291 LEU A C 1
ATOM 2346 O O . LEU A 1 291 ? -24.567 -8.298 9.224 1.00 96.62 291 LEU A O 1
ATOM 2350 N N . ASN A 1 292 ? -23.929 -8.034 7.094 1.00 95.81 292 ASN A N 1
ATOM 2351 C CA . ASN A 1 292 ? -25.185 -7.419 6.667 1.00 95.81 292 ASN A CA 1
ATOM 2352 C C . ASN A 1 292 ? -26.356 -8.409 6.752 1.00 95.81 292 ASN A C 1
ATOM 2354 O O . ASN A 1 292 ? -27.426 -8.044 7.240 1.00 95.81 292 ASN A O 1
ATOM 2358 N N . ARG A 1 293 ? -26.144 -9.671 6.358 1.00 97.69 293 ARG A N 1
ATOM 2359 C CA . ARG A 1 293 ? -27.137 -10.741 6.519 1.00 97.69 293 ARG A CA 1
ATOM 2360 C C . ARG A 1 293 ? -27.486 -10.962 7.995 1.00 97.69 293 ARG A C 1
ATOM 2362 O O . ARG A 1 293 ? -28.666 -11.020 8.328 1.00 97.69 293 ARG A O 1
ATOM 2369 N N . LEU A 1 294 ? -26.491 -11.051 8.880 1.00 96.62 294 LEU A N 1
ATOM 2370 C CA . LEU A 1 294 ? -26.713 -11.220 10.322 1.00 96.62 294 LEU A CA 1
ATOM 2371 C C . LEU A 1 294 ? -27.461 -10.029 10.927 1.00 96.62 294 LEU A C 1
ATOM 2373 O O . LEU A 1 294 ? -28.379 -10.220 11.720 1.00 96.62 294 LEU A O 1
ATOM 2377 N N . ARG A 1 295 ? -27.127 -8.800 10.513 1.00 94.00 295 ARG A N 1
ATOM 2378 C CA . ARG A 1 295 ? -27.870 -7.595 10.912 1.00 94.00 295 ARG A CA 1
ATOM 2379 C C . ARG A 1 295 ? -29.332 -7.674 10.491 1.00 94.00 295 ARG A C 1
ATOM 2381 O O . ARG A 1 295 ? -30.199 -7.404 11.312 1.00 94.00 295 ARG A O 1
ATOM 2388 N N . GLN A 1 296 ? -29.608 -8.094 9.258 1.00 96.19 296 GLN A N 1
ATOM 2389 C CA . GLN A 1 296 ? -30.976 -8.267 8.775 1.00 96.19 296 GLN A CA 1
ATOM 2390 C C . GLN A 1 296 ? -31.735 -9.332 9.585 1.00 96.19 296 GLN A C 1
ATOM 2392 O O . GLN A 1 296 ? -32.876 -9.104 9.983 1.00 96.19 296 GLN A O 1
ATOM 2397 N N . GLN A 1 297 ? -31.098 -10.470 9.884 1.00 95.56 297 GLN A N 1
ATOM 2398 C CA . GLN A 1 297 ? -31.684 -11.509 10.738 1.00 95.56 297 GLN A CA 1
ATOM 2399 C C . GLN A 1 297 ? -31.974 -10.996 12.155 1.00 95.56 297 GLN A C 1
ATOM 2401 O O . GLN A 1 297 ? -33.049 -11.263 12.687 1.00 95.56 297 GLN A O 1
ATOM 2406 N N . LEU A 1 298 ? -31.064 -10.213 12.739 1.00 90.69 298 LEU A N 1
ATOM 2407 C CA . LEU A 1 298 ? -31.267 -9.584 14.042 1.00 90.69 298 LEU A CA 1
ATOM 2408 C C . LEU A 1 298 ? -32.431 -8.586 14.014 1.00 90.69 298 LEU A C 1
ATOM 2410 O O . LEU A 1 298 ? -33.221 -8.550 14.953 1.00 90.69 298 LEU A O 1
ATOM 2414 N N . THR A 1 299 ? -32.581 -7.808 12.938 1.00 90.50 299 THR A N 1
ATOM 2415 C CA . THR A 1 299 ? -33.735 -6.917 12.763 1.00 90.50 299 THR A CA 1
ATOM 2416 C C . THR A 1 299 ? -35.043 -7.703 12.706 1.00 90.50 299 THR A C 1
ATOM 2418 O O . THR A 1 299 ? -35.995 -7.323 13.383 1.00 90.50 299 THR A O 1
ATOM 2421 N N . TYR A 1 300 ? -35.100 -8.817 11.967 1.00 92.38 300 TYR A N 1
ATOM 2422 C CA . TYR A 1 300 ? -36.293 -9.671 11.948 1.00 92.38 300 TYR A CA 1
ATOM 2423 C C . TYR A 1 300 ? -36.601 -10.276 13.320 1.00 92.38 300 TYR A C 1
ATOM 2425 O O . TYR A 1 300 ? -37.755 -10.252 13.740 1.00 92.38 300 TYR A O 1
ATOM 2433 N N . ALA A 1 301 ? -35.586 -10.773 14.032 1.00 90.00 301 ALA A N 1
ATOM 2434 C CA . ALA A 1 301 ? -35.756 -11.300 15.383 1.00 90.00 301 ALA A CA 1
ATOM 2435 C C . ALA A 1 301 ? -36.272 -10.220 16.346 1.00 90.00 301 ALA A C 1
ATOM 2437 O O . ALA A 1 301 ? -37.224 -10.464 17.082 1.00 90.00 301 ALA A O 1
ATOM 2438 N N . ARG A 1 302 ? -35.705 -9.006 16.283 1.00 87.31 302 ARG A N 1
ATOM 2439 C CA . ARG A 1 302 ? -36.163 -7.853 17.067 1.00 87.31 302 ARG A CA 1
ATOM 2440 C C . ARG A 1 302 ? -37.630 -7.543 16.799 1.00 87.31 302 ARG A C 1
ATOM 2442 O O . ARG A 1 302 ? -38.410 -7.519 17.740 1.00 87.31 302 ARG A O 1
ATOM 2449 N N . LEU A 1 303 ? -38.015 -7.386 15.533 1.00 87.62 303 LEU A N 1
ATOM 2450 C CA . LEU A 1 303 ? -39.403 -7.101 15.160 1.00 87.62 303 LEU A CA 1
ATOM 2451 C C . LEU A 1 303 ? -40.366 -8.206 15.618 1.00 87.62 303 LEU A C 1
ATOM 2453 O O . LEU A 1 303 ? -41.466 -7.911 16.078 1.00 87.62 303 LEU A O 1
ATOM 2457 N N . ALA A 1 304 ? -39.963 -9.476 15.514 1.00 89.31 304 ALA A N 1
ATOM 2458 C CA . ALA A 1 304 ? -40.773 -10.599 15.976 1.00 89.31 304 ALA A CA 1
ATOM 2459 C C . ALA A 1 304 ? -40.991 -10.561 17.497 1.00 89.31 304 ALA A C 1
ATOM 2461 O O . ALA A 1 304 ? -42.121 -10.723 17.954 1.00 89.31 304 ALA A O 1
ATOM 2462 N N . ILE A 1 305 ? -39.931 -10.303 18.268 1.00 86.81 305 ILE A N 1
ATOM 2463 C CA . ILE A 1 305 ? -39.986 -10.189 19.732 1.00 86.81 305 ILE A CA 1
ATOM 2464 C C . ILE A 1 305 ? -40.816 -8.973 20.154 1.00 86.81 305 ILE A C 1
ATOM 2466 O O . ILE A 1 305 ? -41.691 -9.107 21.001 1.00 86.81 305 ILE A O 1
ATOM 2470 N N . GLU A 1 306 ? -40.612 -7.810 19.530 1.00 83.81 306 GLU A N 1
ATOM 2471 C CA . GLU A 1 306 ? -41.414 -6.605 19.785 1.00 83.81 306 GLU A CA 1
ATOM 2472 C C . GLU A 1 306 ? -42.903 -6.860 19.511 1.00 83.81 306 GLU A C 1
ATOM 2474 O O . GLU A 1 306 ? -43.766 -6.470 20.295 1.00 83.81 306 GLU A O 1
ATOM 2479 N N .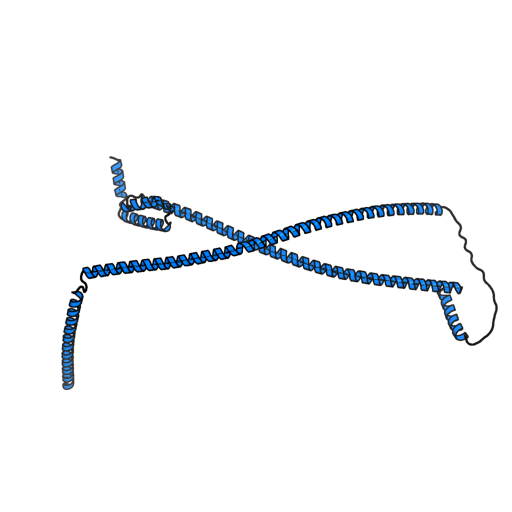 HIS A 1 307 ? -43.226 -7.575 18.433 1.00 85.44 307 HIS A N 1
ATOM 2480 C CA . HIS A 1 307 ? -44.605 -7.935 18.117 1.00 85.44 307 HIS A CA 1
ATOM 2481 C C . HIS A 1 307 ? -45.214 -8.925 19.128 1.00 85.44 307 HIS A C 1
ATOM 2483 O O . HIS A 1 307 ? -46.380 -8.774 19.499 1.00 85.44 307 HIS A O 1
ATOM 2489 N N . ILE A 1 308 ? -44.447 -9.919 19.593 1.00 85.94 308 ILE A N 1
ATOM 2490 C CA . ILE A 1 308 ? -44.877 -10.838 20.662 1.00 85.94 308 ILE A CA 1
ATOM 2491 C C . ILE A 1 308 ? -45.132 -10.060 21.955 1.00 85.94 308 ILE A C 1
ATOM 2493 O O . ILE A 1 308 ? -46.196 -10.216 22.552 1.00 85.94 308 ILE A O 1
ATOM 2497 N N . TYR A 1 309 ? -44.212 -9.171 22.333 1.00 82.69 309 TYR A N 1
ATOM 2498 C CA . TYR A 1 309 ? -44.334 -8.314 23.510 1.00 82.69 309 TYR A CA 1
ATOM 2499 C C . TYR A 1 309 ? -45.632 -7.500 23.491 1.00 82.69 309 TYR A C 1
ATOM 2501 O O . TYR A 1 309 ? -46.420 -7.547 24.436 1.00 82.69 309 TYR A O 1
ATOM 2509 N N . VAL A 1 310 ? -45.902 -6.810 22.375 1.00 80.69 310 VAL A N 1
ATOM 2510 C CA . VAL A 1 310 ? -47.131 -6.021 22.206 1.00 80.69 310 VAL A CA 1
ATOM 2511 C C . VAL A 1 310 ? -48.376 -6.902 22.326 1.00 80.69 310 VAL A C 1
ATOM 2513 O O . VAL A 1 310 ? -49.349 -6.493 22.953 1.00 80.69 310 VAL A O 1
ATOM 2516 N N . LYS A 1 311 ? -48.371 -8.123 21.774 1.00 82.88 311 LYS A N 1
ATOM 2517 C CA . LYS A 1 311 ? -49.512 -9.045 21.900 1.00 82.88 311 LYS A CA 1
ATOM 2518 C C . LYS A 1 311 ? -49.733 -9.529 23.333 1.00 82.88 311 LYS A C 1
ATOM 2520 O O . LYS A 1 311 ? -50.875 -9.511 23.787 1.00 82.88 311 LYS A O 1
ATOM 2525 N N . LEU A 1 312 ? -48.671 -9.926 24.035 1.00 78.06 312 LEU A N 1
ATOM 2526 C CA . LEU A 1 312 ? -48.736 -10.378 25.431 1.00 78.06 312 LEU A CA 1
ATOM 2527 C C . LEU A 1 312 ? -49.170 -9.261 26.387 1.00 78.06 312 LEU A C 1
ATOM 2529 O O . LEU A 1 312 ? -49.797 -9.523 27.402 1.00 78.06 312 LEU A O 1
ATOM 2533 N N . GLN A 1 313 ? -48.907 -7.998 26.060 1.00 72.56 313 GLN A N 1
ATOM 2534 C CA . GLN A 1 313 ? -49.410 -6.875 26.851 1.00 72.56 313 GLN A CA 1
ATOM 2535 C C . GLN A 1 313 ? -50.933 -6.686 26.724 1.00 72.56 313 GLN A C 1
ATOM 2537 O O . GLN A 1 313 ? -51.591 -6.218 27.658 1.00 72.56 313 GLN A O 1
ATOM 2542 N N . MET A 1 314 ? -51.497 -7.004 25.556 1.00 70.62 314 MET A N 1
ATOM 2543 C CA . MET A 1 314 ? -52.909 -6.762 25.241 1.00 70.62 314 MET A CA 1
ATOM 2544 C C . MET A 1 314 ? -53.844 -7.831 25.824 1.00 70.62 314 MET A C 1
ATOM 2546 O O . MET A 1 314 ? -55.063 -7.649 25.785 1.00 70.62 314 MET A O 1
ATOM 2550 N N . THR A 1 315 ? -53.318 -8.919 26.394 1.00 68.38 315 THR A N 1
ATOM 2551 C CA . THR A 1 315 ? -54.133 -9.910 27.103 1.00 68.38 315 THR A CA 1
ATOM 2552 C C . THR A 1 315 ? -54.623 -9.360 28.455 1.00 68.38 315 THR A C 1
ATOM 2554 O O . THR A 1 315 ? -53.928 -8.607 29.148 1.00 68.38 315 THR A O 1
ATOM 2557 N N . PRO A 1 316 ? -55.868 -9.683 28.854 1.00 59.50 316 PRO A N 1
ATOM 2558 C CA . PRO A 1 316 ? -56.516 -9.073 30.012 1.00 59.50 316 PRO A CA 1
ATOM 2559 C C . PRO A 1 316 ? -55.868 -9.426 31.357 1.00 59.50 316 PRO A C 1
ATOM 2561 O O . PRO A 1 316 ? -56.044 -8.637 32.289 1.00 59.50 316 PRO A O 1
ATOM 2564 N N . SER A 1 317 ? -55.100 -10.520 31.436 1.00 56.78 317 SER A N 1
ATOM 2565 C CA . SER A 1 317 ? -54.526 -11.064 32.676 1.00 56.78 317 SER A CA 1
ATOM 2566 C C . SER A 1 317 ? -53.325 -10.268 33.223 1.00 56.78 317 SER A C 1
ATOM 2568 O O . SER A 1 317 ? -52.993 -10.352 34.403 1.00 56.78 317 SER A O 1
ATOM 2570 N N . THR A 1 318 ? -52.752 -9.350 32.434 1.00 58.00 318 THR A N 1
ATOM 2571 C CA . THR A 1 318 ? -51.673 -8.482 32.924 1.00 58.00 318 THR A CA 1
ATOM 2572 C C . THR A 1 318 ? -52.193 -7.503 33.992 1.00 58.00 318 THR A C 1
ATOM 2574 O O . THR A 1 318 ? -53.153 -6.746 33.787 1.00 58.00 318 THR A O 1
ATOM 2577 N N . THR A 1 319 ? -51.574 -7.510 35.179 1.00 60.16 319 THR A N 1
ATOM 2578 C CA . THR A 1 319 ? -51.975 -6.653 36.312 1.00 60.16 319 THR A CA 1
ATOM 2579 C C . THR A 1 319 ? -52.045 -5.166 35.914 1.00 60.16 319 THR A C 1
ATOM 2581 O O . THR A 1 319 ? -51.302 -4.686 35.057 1.00 60.16 319 THR A O 1
ATOM 2584 N N . LYS A 1 320 ? -52.913 -4.364 36.559 1.00 61.16 320 LYS A N 1
ATOM 2585 C CA . LYS A 1 320 ? -53.044 -2.913 36.261 1.00 61.16 320 LYS A CA 1
ATOM 2586 C C . LYS A 1 320 ? -51.712 -2.143 36.370 1.00 61.16 320 LYS A C 1
ATOM 2588 O O . LYS A 1 320 ? -51.558 -1.109 35.719 1.00 61.16 320 LYS A O 1
ATOM 2593 N N . SER A 1 321 ? -50.773 -2.639 37.180 1.00 59.03 321 SER A N 1
ATOM 2594 C CA . SER A 1 321 ? -49.401 -2.123 37.282 1.00 59.03 321 SER A CA 1
ATOM 2595 C C . SER A 1 321 ? -48.574 -2.463 36.036 1.00 59.03 321 SER A C 1
ATOM 2597 O O . SER A 1 321 ? -47.979 -1.565 35.438 1.00 59.03 321 SER A O 1
ATOM 2599 N N . ALA A 1 322 ? -48.625 -3.720 35.579 1.00 59.84 322 ALA A N 1
ATOM 2600 C CA . ALA A 1 322 ? -47.950 -4.184 34.367 1.00 59.84 322 ALA A CA 1
ATOM 2601 C C . ALA A 1 322 ? -48.424 -3.433 33.110 1.00 59.84 322 ALA A C 1
ATOM 2603 O O . ALA A 1 322 ? -47.599 -2.991 32.315 1.00 59.84 322 ALA A O 1
ATOM 2604 N N . LYS A 1 323 ? -49.731 -3.154 32.976 1.00 63.62 323 LYS A N 1
ATOM 2605 C CA . LYS A 1 323 ? -50.276 -2.363 31.849 1.00 63.62 323 LYS A CA 1
ATOM 2606 C C . LYS A 1 323 ? -49.716 -0.935 31.781 1.00 63.62 323 LYS A C 1
ATOM 2608 O O . LYS A 1 323 ? -49.485 -0.422 30.687 1.00 63.62 323 LYS A O 1
ATOM 2613 N N . LYS A 1 324 ? -49.476 -0.290 32.933 1.00 64.62 324 LYS A N 1
ATOM 2614 C CA . LYS A 1 324 ? -48.867 1.054 33.001 1.00 64.62 324 LYS A CA 1
ATOM 2615 C C . LYS A 1 324 ? -47.379 1.028 32.660 1.00 64.62 324 LYS A C 1
ATOM 2617 O O . LYS A 1 324 ? -46.929 1.897 31.921 1.00 64.62 324 LYS A O 1
ATOM 2622 N N . GLN A 1 325 ? -46.635 0.045 33.169 1.00 61.97 325 GLN A N 1
ATOM 2623 C CA . GLN A 1 325 ? -45.216 -0.139 32.846 1.00 61.97 325 GLN A CA 1
ATOM 2624 C C . GLN A 1 325 ? -45.021 -0.413 31.352 1.00 61.97 325 GLN A C 1
ATOM 2626 O O . GLN A 1 325 ? -44.226 0.256 30.700 1.00 61.97 325 GLN A O 1
ATOM 2631 N N . ALA A 1 326 ? -45.825 -1.302 30.781 1.00 60.88 326 ALA A N 1
ATOM 2632 C CA . ALA A 1 326 ? -45.717 -1.675 29.381 1.00 60.88 326 ALA A CA 1
ATOM 2633 C C . ALA A 1 326 ? -46.126 -0.537 28.413 1.00 60.88 326 ALA A C 1
ATOM 2635 O O . ALA A 1 326 ? -45.543 -0.389 27.343 1.00 60.88 326 ALA A O 1
ATOM 2636 N N . ALA A 1 327 ? -47.043 0.362 28.803 1.00 63.75 327 ALA A N 1
ATOM 2637 C CA . ALA A 1 327 ? -47.354 1.575 28.030 1.00 63.75 327 ALA A CA 1
ATOM 2638 C C . ALA A 1 327 ? -46.196 2.597 27.998 1.00 63.75 327 ALA A C 1
ATOM 2640 O O . ALA A 1 327 ? -46.046 3.335 27.022 1.00 63.75 327 ALA A O 1
ATOM 2641 N N . VAL A 1 328 ? -45.370 2.643 29.050 1.00 64.75 328 VAL A N 1
ATOM 2642 C CA . VAL A 1 328 ? -44.140 3.455 29.091 1.00 64.75 328 VAL A CA 1
ATOM 2643 C C . VAL A 1 328 ? -43.054 2.823 28.218 1.00 64.75 328 VAL A C 1
ATOM 2645 O O . VAL A 1 328 ? -42.378 3.527 27.476 1.00 64.75 328 VAL A O 1
ATOM 2648 N N . ILE A 1 329 ? -42.941 1.496 28.244 1.00 62.81 329 ILE A N 1
ATOM 2649 C CA . ILE A 1 329 ? -41.979 0.724 27.447 1.00 62.81 329 ILE A CA 1
ATOM 2650 C C . ILE A 1 329 ? -42.293 0.835 25.946 1.00 62.81 329 ILE A C 1
ATOM 2652 O O . ILE A 1 329 ? -41.385 1.083 25.160 1.00 62.81 329 ILE A O 1
ATOM 2656 N N . LEU A 1 330 ? -43.570 0.799 25.542 1.00 62.59 330 LEU A N 1
ATOM 2657 C CA . LEU A 1 330 ? -44.019 1.037 24.157 1.00 62.59 330 LEU A CA 1
ATOM 2658 C C . LEU A 1 330 ? -43.562 2.386 23.582 1.00 62.59 330 LEU A C 1
ATOM 2660 O O . LEU A 1 330 ? -43.282 2.490 22.390 1.00 62.59 330 LEU A O 1
ATOM 2664 N N . LYS A 1 331 ? -43.456 3.417 24.429 1.00 64.94 331 LYS A N 1
ATOM 2665 C CA . LYS A 1 331 ? -42.942 4.740 24.041 1.00 64.94 331 LYS A CA 1
ATOM 2666 C C . LYS A 1 331 ? -41.434 4.749 23.770 1.00 64.94 331 LYS A C 1
ATOM 2668 O O . LYS A 1 331 ? -40.970 5.652 23.082 1.00 64.94 331 LYS A O 1
ATOM 2673 N N . HIS A 1 332 ? -40.704 3.757 24.281 1.00 65.06 332 HIS A N 1
ATOM 2674 C CA . HIS A 1 332 ? -39.242 3.668 24.244 1.00 65.06 332 HIS A CA 1
ATOM 2675 C C . HIS A 1 332 ? -38.724 2.341 23.651 1.00 65.06 332 HIS A C 1
ATOM 2677 O O . HIS A 1 332 ? -37.560 2.001 23.840 1.00 65.06 332 HIS A O 1
ATOM 2683 N N . LEU A 1 333 ? -39.538 1.589 22.894 1.00 63.31 333 LEU A N 1
ATOM 2684 C CA . LEU A 1 333 ? -39.152 0.295 22.287 1.00 63.31 333 LEU A CA 1
ATOM 2685 C C . LEU A 1 333 ? -37.878 0.371 21.427 1.00 63.31 333 LEU A C 1
ATOM 2687 O O . LEU A 1 333 ? -37.124 -0.595 21.322 1.00 63.31 333 LEU A O 1
ATOM 2691 N N . THR A 1 334 ? -37.596 1.533 20.839 1.00 61.38 334 THR A N 1
ATOM 2692 C CA . THR A 1 334 ? -36.369 1.778 20.072 1.00 61.38 334 THR A CA 1
ATOM 2693 C C . THR A 1 334 ? -35.109 1.823 20.942 1.00 61.38 334 THR A C 1
ATOM 2695 O O . THR A 1 334 ? -34.037 1.466 20.452 1.00 61.38 334 THR A O 1
ATOM 2698 N N . GLU A 1 335 ? -35.238 2.219 22.210 1.00 65.00 335 GLU A N 1
ATOM 2699 C CA . GLU A 1 335 ? -34.146 2.481 23.161 1.00 65.00 335 GLU A CA 1
ATOM 2700 C C . GLU A 1 335 ? -33.884 1.316 24.130 1.00 65.00 335 GLU A C 1
ATOM 2702 O O . GLU A 1 335 ? -32.844 1.286 24.785 1.00 65.00 335 GLU A O 1
ATOM 2707 N N . ILE A 1 336 ? -34.797 0.346 24.215 1.00 66.44 336 ILE A N 1
ATOM 2708 C CA . ILE A 1 336 ? -34.678 -0.799 25.124 1.00 66.44 336 ILE A CA 1
ATOM 2709 C C . ILE A 1 336 ? -33.844 -1.914 24.480 1.00 66.44 336 ILE A C 1
ATOM 2711 O O . ILE A 1 336 ? -33.971 -2.220 23.291 1.00 66.44 336 ILE A O 1
ATOM 2715 N N . ASN A 1 337 ? -32.988 -2.543 25.286 1.00 77.75 337 ASN A N 1
ATOM 2716 C CA . ASN A 1 337 ? -32.184 -3.688 24.877 1.00 77.75 337 ASN A CA 1
ATOM 2717 C C . ASN A 1 337 ? -33.073 -4.912 24.595 1.00 77.75 337 ASN A C 1
ATOM 2719 O O . ASN A 1 337 ? -33.920 -5.288 25.401 1.00 77.75 337 ASN A O 1
ATOM 2723 N N . LEU A 1 338 ? -32.843 -5.577 23.456 1.00 79.19 338 LEU A N 1
ATOM 2724 C CA . LEU A 1 338 ? -33.609 -6.754 23.023 1.00 79.19 338 LEU A CA 1
ATOM 2725 C C . LEU A 1 338 ? -33.695 -7.882 24.083 1.00 79.19 338 LEU A C 1
ATOM 2727 O O . LEU A 1 338 ? -34.784 -8.433 24.245 1.00 79.19 338 LEU A O 1
ATOM 2731 N N . PRO A 1 339 ? -32.619 -8.214 24.830 1.00 83.50 339 PRO A N 1
ATOM 2732 C CA . PRO A 1 339 ? -32.689 -9.187 25.923 1.00 83.50 339 PRO A CA 1
ATOM 2733 C C . PRO A 1 339 ? -33.680 -8.815 27.031 1.00 83.50 339 PRO A C 1
ATOM 2735 O O . PRO A 1 339 ? -34.356 -9.697 27.551 1.00 83.50 339 PRO A O 1
ATOM 2738 N N . ASP A 1 340 ? -33.814 -7.528 27.355 1.00 82.00 340 ASP A N 1
ATOM 2739 C CA . ASP A 1 340 ? -34.719 -7.066 28.413 1.00 82.00 340 ASP A CA 1
ATOM 2740 C C . ASP A 1 340 ? -36.185 -7.228 27.979 1.00 82.00 340 ASP A C 1
ATOM 2742 O O . ASP A 1 340 ? -37.029 -7.656 28.766 1.00 82.00 340 ASP A O 1
ATOM 2746 N N . ILE A 1 341 ? -36.481 -6.960 26.698 1.00 81.12 341 ILE A N 1
ATOM 2747 C CA . ILE A 1 341 ? -37.810 -7.205 26.110 1.00 81.12 341 ILE A CA 1
ATOM 2748 C C . ILE A 1 341 ? -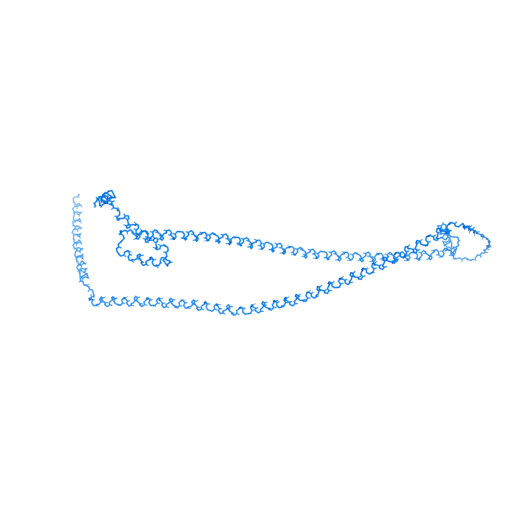38.120 -8.706 26.104 1.00 81.12 341 ILE A C 1
ATOM 2750 O O . ILE A 1 341 ? -39.235 -9.101 26.439 1.00 81.12 341 ILE A O 1
ATOM 2754 N N . MET A 1 342 ? -37.147 -9.553 25.745 1.00 84.31 342 MET A N 1
ATOM 2755 C CA . MET A 1 342 ? -37.319 -11.010 25.785 1.00 84.31 342 MET A CA 1
ATOM 2756 C C . MET A 1 342 ? -37.611 -11.512 27.198 1.00 84.31 342 MET A C 1
ATOM 2758 O O . MET A 1 342 ? -38.515 -12.327 27.364 1.00 84.31 342 MET A O 1
ATOM 2762 N N . LEU A 1 343 ? -36.886 -11.015 28.203 1.00 85.50 343 LEU A N 1
ATOM 2763 C CA . LEU A 1 343 ? -37.094 -11.403 29.596 1.00 85.50 343 LEU A CA 1
ATOM 2764 C C . LEU A 1 343 ? -38.517 -11.062 30.056 1.00 85.50 343 LEU A C 1
ATOM 2766 O O . LEU A 1 343 ? -39.199 -11.911 30.618 1.00 85.50 343 LEU A O 1
ATOM 2770 N N . GLN A 1 344 ? -39.010 -9.869 29.718 1.00 79.94 344 GLN A N 1
ATOM 2771 C CA . GLN A 1 344 ? -40.392 -9.489 30.022 1.00 79.94 344 GLN A CA 1
ATOM 2772 C C . GLN A 1 344 ? -41.427 -10.312 29.248 1.00 79.94 344 GLN A C 1
ATOM 2774 O O . GLN A 1 344 ? -42.486 -10.617 29.788 1.00 79.94 344 GLN A O 1
ATOM 2779 N N . CYS A 1 345 ? -41.147 -10.691 27.994 1.00 85.19 345 CYS A N 1
ATOM 2780 C CA . CYS A 1 345 ? -42.024 -11.606 27.258 1.00 85.19 345 CYS A CA 1
ATOM 2781 C C . CYS A 1 345 ? -42.139 -12.953 27.976 1.00 85.19 345 CYS A C 1
ATOM 2783 O O . CYS A 1 345 ? -43.240 -13.483 28.068 1.00 85.19 345 CYS A O 1
ATOM 2785 N N . MET A 1 346 ? -41.026 -13.482 28.494 1.00 85.69 346 MET A N 1
ATOM 2786 C CA . MET A 1 346 ? -41.026 -14.726 29.265 1.00 85.69 346 MET A CA 1
ATOM 2787 C C . MET A 1 346 ? -41.827 -14.580 30.562 1.00 85.69 346 MET A C 1
ATOM 2789 O O . MET A 1 346 ? -42.683 -15.411 30.828 1.00 85.69 346 MET A O 1
ATOM 2793 N N . GLU A 1 347 ? -41.641 -13.492 31.315 1.00 83.88 347 GLU A N 1
ATOM 2794 C CA . GLU A 1 347 ? -42.414 -13.230 32.540 1.00 83.88 347 GLU A CA 1
ATOM 2795 C C . GLU A 1 347 ? -43.925 -13.106 32.277 1.00 83.88 347 GLU A C 1
ATOM 2797 O O . GLU A 1 347 ? -44.736 -13.621 33.047 1.00 83.88 347 GLU A O 1
ATOM 2802 N N . TYR A 1 348 ? -44.325 -12.431 31.192 1.00 81.31 348 TYR A N 1
ATOM 2803 C CA . TYR A 1 348 ? -45.736 -12.338 30.803 1.00 81.31 348 TYR A CA 1
ATOM 2804 C C . TYR A 1 348 ? -46.299 -13.664 30.314 1.00 81.31 348 TYR A C 1
ATOM 2806 O O . TYR A 1 348 ? -47.472 -13.939 30.553 1.00 81.31 348 TYR A O 1
ATOM 2814 N N . GLN A 1 349 ? -45.487 -14.475 29.642 1.00 84.00 349 GLN A N 1
ATOM 2815 C CA . GLN A 1 349 ? -45.895 -15.804 29.221 1.00 84.00 349 GLN A CA 1
ATOM 2816 C C . GLN A 1 349 ? -46.089 -16.728 30.428 1.00 84.00 349 GLN A C 1
ATOM 2818 O O . GLN A 1 349 ? -47.144 -17.339 30.531 1.00 84.00 349 GLN A O 1
ATOM 2823 N N . ASP A 1 350 ? -45.163 -16.731 31.390 1.00 84.00 350 ASP A N 1
ATOM 2824 C CA . ASP A 1 350 ? -45.300 -17.498 32.633 1.00 84.00 350 ASP A CA 1
ATOM 2825 C C . ASP A 1 350 ? -46.535 -17.055 33.436 1.00 84.00 350 ASP A C 1
ATOM 2827 O O . ASP A 1 350 ? -47.252 -17.883 33.996 1.00 84.00 350 ASP A O 1
ATOM 2831 N N . GLN A 1 351 ? -46.824 -15.750 33.500 1.00 79.62 351 GLN A N 1
ATOM 2832 C CA . GLN A 1 351 ? -48.053 -15.250 34.134 1.00 79.62 351 GLN A CA 1
ATOM 2833 C C . GLN A 1 351 ? -49.309 -15.740 33.412 1.00 79.62 351 GLN A C 1
ATOM 2835 O O . GLN A 1 351 ? -50.238 -16.202 34.067 1.00 79.62 351 GLN A O 1
ATOM 2840 N N . LEU A 1 352 ? -49.328 -15.673 32.079 1.00 79.12 352 LEU A N 1
ATOM 2841 C CA . LEU A 1 352 ? -50.457 -16.136 31.278 1.00 79.12 352 LEU A CA 1
ATOM 2842 C C . LEU A 1 352 ? -50.688 -17.644 31.444 1.00 79.12 352 LEU A C 1
ATOM 2844 O O . LEU A 1 352 ? -51.833 -18.062 31.580 1.00 79.12 352 LEU A O 1
ATOM 2848 N N . ASP A 1 353 ? -49.618 -18.440 31.458 1.00 81.19 353 ASP A N 1
ATOM 2849 C CA . ASP A 1 353 ? -49.688 -19.890 31.645 1.00 81.19 353 ASP A CA 1
ATOM 2850 C C . ASP A 1 353 ? -50.248 -20.237 33.034 1.00 81.19 353 ASP A C 1
ATOM 2852 O O . ASP A 1 353 ? -51.120 -21.094 33.134 1.00 81.19 353 ASP A O 1
ATOM 2856 N N . ASN A 1 354 ? -49.842 -19.512 34.085 1.00 81.44 354 ASN A N 1
ATOM 2857 C CA . ASN A 1 354 ? -50.409 -19.667 35.431 1.00 81.44 354 ASN A CA 1
ATOM 2858 C C . ASN A 1 354 ? -51.884 -19.233 35.515 1.00 81.44 354 ASN A C 1
ATOM 2860 O O . ASN A 1 354 ? -52.674 -19.879 36.196 1.00 81.44 354 ASN A O 1
ATOM 2864 N N . ASP A 1 355 ? -52.266 -18.142 34.845 1.00 73.56 355 ASP A N 1
ATOM 2865 C CA . ASP A 1 355 ? -53.649 -17.642 34.843 1.00 73.56 355 ASP A CA 1
ATOM 2866 C C . ASP A 1 355 ? -54.599 -18.554 34.045 1.00 73.56 355 ASP A C 1
ATOM 2868 O O . ASP A 1 355 ? -55.799 -18.608 34.321 1.00 73.56 355 ASP A O 1
ATOM 2872 N N . LEU A 1 356 ? -54.070 -19.263 33.044 1.00 75.25 356 LEU A N 1
ATOM 2873 C CA . LEU A 1 356 ? -54.792 -20.266 32.262 1.00 75.25 356 LEU A CA 1
ATOM 2874 C C . LEU A 1 356 ? -54.802 -21.648 32.932 1.00 75.25 356 LEU A C 1
ATOM 2876 O O . LEU A 1 356 ? -55.582 -22.513 32.521 1.00 75.25 356 LEU A O 1
ATOM 2880 N N . ASP A 1 357 ? -53.975 -21.868 33.956 1.00 72.62 357 ASP A N 1
ATOM 2881 C CA . ASP A 1 357 ? -53.872 -23.148 34.651 1.00 72.62 357 ASP A CA 1
ATOM 2882 C C . ASP A 1 357 ? -55.147 -23.395 35.479 1.00 72.62 357 ASP A C 1
ATOM 2884 O O . ASP A 1 357 ? -55.399 -22.784 36.518 1.00 72.62 357 ASP A O 1
ATOM 2888 N N . GLY A 1 358 ? -56.012 -24.275 34.965 1.00 67.94 358 GLY A N 1
ATOM 2889 C CA . GLY A 1 358 ? -57.350 -24.536 35.511 1.00 67.94 358 GLY A CA 1
ATOM 2890 C C . GLY A 1 358 ? -58.495 -23.763 34.841 1.00 67.94 358 GLY A C 1
ATOM 2891 O O . GLY A 1 358 ? -59.636 -23.870 35.294 1.00 67.94 358 GLY A O 1
ATOM 2892 N N . TYR A 1 359 ? -58.229 -23.022 33.761 1.00 73.06 359 TYR A N 1
ATOM 2893 C CA . TYR A 1 359 ? -59.250 -22.304 32.995 1.00 73.06 359 TYR A CA 1
ATOM 2894 C C . TYR A 1 359 ? -60.002 -23.251 32.041 1.00 73.06 359 TYR A C 1
ATOM 2896 O O . TYR A 1 359 ? -59.444 -23.757 31.064 1.00 73.06 359 TYR A O 1
ATOM 2904 N N . ASP A 1 360 ? -61.287 -23.506 32.307 1.00 72.50 360 ASP A N 1
ATOM 2905 C CA . ASP A 1 360 ? -62.116 -24.385 31.474 1.00 72.50 360 ASP A CA 1
ATOM 2906 C C . ASP A 1 360 ? -62.745 -23.624 30.297 1.00 72.50 360 ASP A C 1
ATOM 2908 O O . ASP A 1 360 ? -63.864 -23.104 30.359 1.00 72.50 360 ASP A O 1
ATOM 2912 N N . LEU A 1 361 ? -62.011 -23.608 29.183 1.00 70.25 361 LEU A N 1
ATOM 2913 C CA . LEU A 1 361 ? -62.423 -23.009 27.910 1.00 70.25 361 LEU A CA 1
ATOM 2914 C C . LEU A 1 361 ? -63.815 -23.456 27.438 1.00 70.25 361 LEU A C 1
ATOM 2916 O O . LEU A 1 361 ? -64.517 -22.681 26.786 1.00 70.25 361 LEU A O 1
ATOM 2920 N N . VAL A 1 362 ? -64.231 -24.688 27.741 1.00 72.81 362 VAL A N 1
ATOM 2921 C CA . VAL A 1 362 ? -65.517 -25.232 27.279 1.00 72.81 362 VAL A CA 1
ATOM 2922 C C . VAL A 1 362 ? -66.685 -24.571 28.015 1.00 72.81 362 VAL A C 1
ATOM 2924 O O . VAL A 1 362 ? -67.717 -24.263 27.406 1.00 72.81 362 VAL A O 1
ATOM 2927 N N . SER A 1 363 ? -66.504 -24.300 29.306 1.00 70.88 363 SER A N 1
ATOM 2928 C CA . SER A 1 363 ? -67.495 -23.636 30.154 1.00 70.88 363 SER A CA 1
ATOM 2929 C C . SER A 1 363 ? -67.645 -22.152 29.788 1.00 70.88 363 SER A C 1
ATOM 2931 O O . SER A 1 363 ? -68.759 -21.653 29.615 1.00 70.88 363 SER A O 1
ATOM 2933 N N . GLU A 1 364 ? -66.530 -21.460 29.533 1.00 72.56 364 GLU A N 1
ATOM 2934 C CA . GLU A 1 364 ? -66.530 -20.040 29.152 1.00 72.56 364 GLU A CA 1
ATOM 2935 C C . GLU A 1 364 ? -67.147 -19.791 27.761 1.00 72.56 364 GLU A C 1
ATOM 2937 O O . GLU A 1 364 ? -67.925 -18.854 27.569 1.00 72.56 364 GLU A O 1
ATOM 2942 N N . ILE A 1 365 ? -66.843 -20.650 26.777 1.00 73.81 365 ILE A N 1
ATOM 2943 C CA . ILE A 1 365 ? -67.419 -20.562 25.423 1.00 73.81 365 ILE A CA 1
ATOM 2944 C C . ILE A 1 365 ? -68.931 -20.817 25.461 1.00 73.81 365 ILE A C 1
ATOM 2946 O O . ILE A 1 365 ? -69.689 -20.170 24.734 1.00 73.81 365 ILE A O 1
ATOM 2950 N N . SER A 1 366 ? -69.383 -21.729 26.324 1.00 74.38 366 SER A N 1
ATOM 2951 C CA . SER A 1 366 ? -70.810 -21.991 26.526 1.00 74.38 366 SER A CA 1
ATOM 2952 C C . SER A 1 366 ? -71.525 -20.771 27.122 1.00 74.38 366 SER A C 1
ATOM 2954 O O . SER A 1 366 ? -72.587 -20.392 26.626 1.00 74.38 366 SER A O 1
ATOM 2956 N N . ASN A 1 367 ? -70.908 -20.090 28.094 1.00 70.81 367 ASN A N 1
ATOM 2957 C CA . ASN A 1 367 ? -71.432 -18.850 28.680 1.00 70.81 367 ASN A CA 1
ATOM 2958 C C . ASN A 1 367 ? -71.466 -17.681 27.675 1.00 70.81 367 ASN A C 1
ATOM 2960 O O . ASN A 1 367 ? -72.482 -16.997 27.572 1.00 70.81 367 ASN A O 1
ATOM 2964 N N . MET A 1 368 ? -70.424 -17.494 26.856 1.00 73.00 368 MET A N 1
ATOM 2965 C CA . MET A 1 368 ? -70.412 -16.455 25.809 1.00 73.00 368 MET A CA 1
ATOM 2966 C C . MET A 1 368 ? -71.445 -16.692 24.697 1.00 73.00 368 MET A C 1
ATOM 2968 O O . MET A 1 368 ? -71.968 -15.740 24.116 1.00 73.00 368 MET A O 1
ATOM 2972 N N . ASN A 1 369 ? -71.735 -17.952 24.365 1.00 70.00 369 ASN A N 1
ATOM 2973 C CA . ASN A 1 369 ? -72.776 -18.278 23.390 1.00 70.00 369 ASN A CA 1
ATOM 2974 C C . ASN A 1 369 ? -74.188 -18.079 23.963 1.00 70.00 369 ASN A C 1
ATOM 2976 O O . ASN A 1 369 ? -75.092 -17.741 23.204 1.00 70.00 369 ASN A O 1
ATOM 2980 N N . LEU A 1 370 ? -74.374 -18.230 25.280 1.00 61.91 370 LEU A N 1
ATOM 2981 C CA . LEU A 1 370 ? -75.625 -17.899 25.971 1.00 61.91 370 LEU A CA 1
ATOM 2982 C C . LEU A 1 370 ? -75.857 -16.379 26.053 1.00 61.91 370 LEU A C 1
ATOM 2984 O O . LEU A 1 370 ? -76.974 -15.931 25.810 1.00 61.91 370 LEU A O 1
ATOM 2988 N N . GLU A 1 371 ? -74.816 -15.578 26.299 1.00 57.47 371 GLU A N 1
ATOM 2989 C CA . GLU A 1 371 ? -74.909 -14.104 26.317 1.00 57.47 371 GLU A CA 1
ATOM 2990 C C . GLU A 1 371 ? -75.185 -13.475 24.941 1.00 57.47 371 GLU A C 1
ATOM 2992 O O . GLU A 1 371 ? -75.721 -12.376 24.877 1.00 57.47 371 GLU A O 1
ATOM 2997 N N . LYS A 1 372 ? -74.860 -14.151 23.831 1.00 54.50 372 LYS A N 1
ATOM 2998 C CA . LYS A 1 372 ? -75.159 -13.667 22.466 1.00 54.50 372 LYS A CA 1
ATOM 2999 C C . LYS A 1 372 ? -76.587 -13.949 21.987 1.00 54.50 372 LYS A C 1
ATOM 3001 O O . LYS A 1 372 ? -76.958 -13.482 20.911 1.00 54.50 372 LYS A O 1
ATOM 3006 N N . VAL A 1 373 ? -77.343 -14.766 22.720 1.00 53.28 373 VAL A N 1
ATOM 3007 C CA . VAL A 1 373 ? -78.716 -15.174 22.367 1.00 53.28 373 VAL A CA 1
ATOM 3008 C C . VAL A 1 373 ? -79.765 -14.418 23.202 1.00 53.28 373 VAL A C 1
ATOM 3010 O O . VAL A 1 373 ? -80.956 -14.500 22.898 1.00 53.28 373 VAL A O 1
ATOM 3013 N N . SER A 1 374 ? -79.334 -13.634 24.198 1.00 43.50 374 SER A N 1
ATOM 3014 C CA . SER A 1 374 ? -80.142 -12.593 24.851 1.00 43.50 374 SER A CA 1
ATOM 3015 C C . SER A 1 374 ? -79.874 -11.225 24.237 1.00 43.50 374 SER A C 1
ATOM 3017 O O . SER A 1 374 ? -80.765 -10.364 24.426 1.00 43.50 374 SER A O 1
#

Foldseek 3Di:
DVVVVVVVVVVVVVVVVVVVVVVVVVVVVVVVVVVVVCVVVVDPVDDPVVVVVVVVVVVVVVVVVVVVVVVVVVVVVVVVVVVVVVVVVVVVVVVVVVVVVVVVVVVVVVVVVVVVVVVVVVVVVVVVVVVVVVVVVVVVVVVVVVVVVVVVVVVVVVVVVVVVDDDDDDDDDDDDDDDDDDDDDDDCVVVVVVVVVVVVVVCVVVVDDDPVVVVVVVVVVVVVVVVVVVVVVVVVVVVVVVVVVVVVVVVVVVVVVVVVVVVVVVVVVVVVVVVVVVVVVVVVVVVVVVVVVVVVVVVVVLVVLVVLLVVLLPDPQQDPVRVVVSVVCVVCSVPDDSVVSVVVSVVSVVSVCVVCVPPDPVVVVVVVVVVVVD

Organism: Mesocestoides corti (NCBI:txid53468)

Radius of gyration: 67.69 Å; chains: 1; bounding box: 172×87×185 Å

Sequence (374 aa):
MDYDVSSKQNALNDLRHLTDIKLKKLADVEQKIRAVKDRMDGYSFFSPKELEVMQFIRTLENNLDKANMKATEALHVGHAYEAIKDKLKGERSTYGPTLESMEAEIRRCSVKLKQLKEVCIDAVRQRDETLGELRRLEELLYAYQKRRELELLNMRRMLDSYKEQPTPMKALVENEQLTGDDPTVTDEQGLMASLEDVYKELKSVTGVSNHNDMEKMFVQLENSTTSLRQLSQEAEVKQKSLQDQNDQLKAAYLELKSIGDFKLSKISAHERKQGHMDALIEKKNSMQAELNRLRQQLTYARLAIEHIYVKLQMTPSTTKSAKKQAAVILKHLTEINLPDIMLQCMEYQDQLDNDLDGYDLVSEISNMNLEKVS

pLDDT: mean 83.04, std 17.35, range [27.23, 98.56]